Protein AF-0000000074579875 (afdb_homodimer)

Sequence (360 aa):
MNTLTNRIEALLFTRNSGLSVNDIAQALNADKTAVVAALNELMKRYESSAISVVEIASGWRLQVRPDYFSDICALNHMQPVTYSRAFWETLAYIVYHQPVTRAEIDRVRGVTTNTRIYQQLFDLGWIVVAGQKEVVGRPDLLATTRAFLDDFGVQTLAELPPLSAIEQFIVAGDDNEQKKMNTLTNRIEALLFTRNSGLSVNDIAQALNADKTAVVAALNELMKRYESSAISVVEIASGWRLQVRPDYFSDICALNHMQPVTYSRAFWETLAYIVYHQPVTRAEIDRVRGVTTNTRIYQQLFDLGWIVVAGQKEVVGRPDLLATTRAFLDDFGVQTLAELPPLSAIEQFIVAGDDNEQKK

Solvent-accessible surface area (backbone atoms only — not comparable to full-atom values): 20087 Å² total; per-residue (Å²): 116,94,41,70,42,28,53,50,48,39,48,31,69,77,40,94,56,48,44,35,64,64,56,51,18,62,35,64,73,47,54,59,68,57,48,52,53,27,50,53,51,47,31,60,72,25,66,74,49,32,41,39,59,44,64,27,53,60,20,34,33,60,42,68,45,76,91,45,48,66,50,48,26,45,61,65,74,45,75,83,86,79,78,54,62,68,46,51,52,52,48,50,47,34,66,77,52,46,70,38,37,70,67,57,52,22,61,75,66,70,43,84,72,60,67,64,48,55,51,52,37,45,73,71,39,34,40,44,78,74,48,58,42,97,52,93,85,42,50,54,17,32,26,68,36,67,57,32,31,43,74,68,57,24,59,50,78,83,73,50,76,56,68,78,60,47,53,52,56,51,54,57,59,51,59,68,59,67,78,105,116,94,41,71,42,29,53,50,48,38,49,32,70,77,39,95,57,46,45,37,64,66,58,52,17,62,36,64,74,48,53,58,68,58,49,52,52,27,50,52,51,48,32,59,71,26,66,76,49,32,40,37,58,43,64,27,53,58,19,35,32,60,42,68,42,76,91,46,48,67,50,48,27,45,61,65,75,46,74,82,86,79,77,54,63,68,45,52,52,53,50,50,48,36,66,77,52,47,69,37,35,69,67,56,53,22,61,74,67,70,45,85,71,61,68,65,50,55,51,51,38,45,72,70,40,34,39,43,77,74,48,59,43,96,52,93,86,43,50,55,16,30,24,67,36,66,56,32,32,43,76,69,58,25,59,49,77,83,71,52,74,55,66,77,60,48,51,53,57,51,54,56,59,51,59,68,59,68,78,105

Organism: Dichelobacter nodosus (strain VCS1703A) (NCBI:txid246195)

Structure (mmCIF, N/CA/C/O backbone):
data_AF-0000000074579875-model_v1
#
loop_
_entity.id
_entity.type
_entity.pdbx_description
1 polymer 'Segregation and condensation protein B'
#
loop_
_atom_site.group_PDB
_atom_site.id
_atom_site.type_symbol
_atom_site.label_atom_id
_at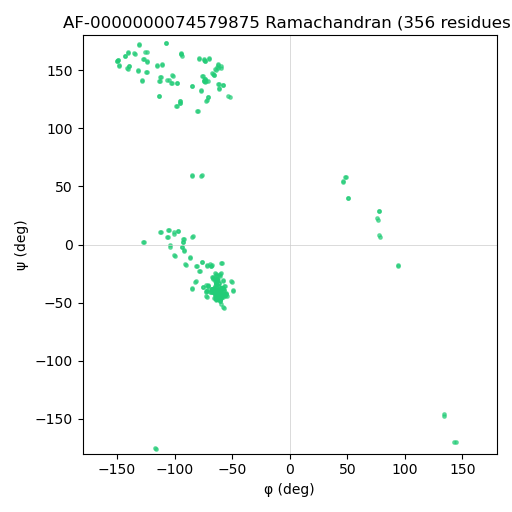om_site.label_alt_id
_atom_site.label_comp_id
_atom_site.label_asym_id
_atom_site.label_entity_id
_atom_site.label_seq_id
_atom_site.pdbx_PDB_ins_code
_atom_site.Cartn_x
_atom_site.Cartn_y
_atom_site.Cartn_z
_atom_site.occupancy
_atom_site.B_iso_or_equiv
_atom_site.auth_seq_id
_atom_site.auth_comp_id
_atom_site.auth_asym_id
_atom_site.auth_atom_id
_atom_site.pdbx_PDB_model_num
ATOM 1 N N . MET A 1 1 ? 17.75 2.045 13.859 1 66.44 1 MET A N 1
ATOM 2 C CA . MET A 1 1 ? 19.016 1.744 13.18 1 66.44 1 MET A CA 1
ATOM 3 C C . MET A 1 1 ? 18.781 1.475 11.695 1 66.44 1 MET A C 1
ATOM 5 O O . MET A 1 1 ? 17.75 0.892 11.32 1 66.44 1 MET A O 1
ATOM 9 N N . ASN A 1 2 ? 19.5 2.141 10.883 1 86.25 2 ASN A N 1
ATOM 10 C CA . ASN A 1 2 ? 19.422 2.08 9.43 1 86.25 2 ASN A CA 1
ATOM 11 C C . ASN A 1 2 ? 20.094 0.829 8.883 1 86.25 2 ASN A C 1
ATOM 13 O O . ASN A 1 2 ? 21.078 0.925 8.141 1 86.25 2 ASN A O 1
ATOM 17 N N . THR A 1 3 ? 19.609 -0.413 9.32 1 94.94 3 THR A N 1
ATOM 18 C CA . THR A 1 3 ? 20.141 -1.692 8.852 1 94.94 3 THR A CA 1
ATOM 19 C C . THR A 1 3 ? 19.672 -1.981 7.426 1 94.94 3 THR A C 1
ATOM 21 O O . THR A 1 3 ? 18.719 -1.365 6.941 1 94.94 3 THR A O 1
ATOM 24 N N . LEU A 1 4 ? 20.453 -2.873 6.801 1 98.19 4 LEU A N 1
ATOM 25 C CA . LEU A 1 4 ? 20.047 -3.295 5.465 1 98.19 4 LEU A CA 1
ATOM 26 C C . LEU A 1 4 ? 18.625 -3.879 5.492 1 98.19 4 LEU A C 1
ATOM 28 O O . LEU A 1 4 ? 17.844 -3.662 4.566 1 98.19 4 LEU A O 1
ATOM 32 N N . THR A 1 5 ? 18.344 -4.555 6.59 1 98.5 5 THR A N 1
ATOM 33 C CA . THR A 1 5 ? 17.016 -5.156 6.754 1 98.5 5 THR A CA 1
ATOM 34 C C . THR A 1 5 ? 15.938 -4.082 6.781 1 98.5 5 THR A C 1
ATOM 36 O O . THR A 1 5 ? 14.914 -4.211 6.109 1 98.5 5 THR A O 1
ATOM 39 N N . ASN A 1 6 ? 16.203 -3.033 7.461 1 98.56 6 ASN A N 1
ATOM 40 C CA . ASN A 1 6 ? 15.234 -1.942 7.52 1 98.56 6 ASN A CA 1
ATOM 41 C C . ASN A 1 6 ? 15.109 -1.239 6.172 1 98.56 6 ASN A C 1
ATOM 43 O O . ASN A 1 6 ? 14.008 -0.845 5.773 1 98.56 6 ASN A O 1
ATOM 47 N N . ARG A 1 7 ? 16.219 -1.058 5.539 1 98.56 7 ARG A N 1
ATOM 48 C CA . ARG A 1 7 ? 16.188 -0.417 4.23 1 98.56 7 ARG A CA 1
ATOM 49 C C . ARG A 1 7 ? 15.367 -1.236 3.238 1 98.56 7 ARG A C 1
ATOM 51 O O . ARG A 1 7 ? 14.562 -0.683 2.486 1 98.56 7 ARG A O 1
ATOM 58 N N . ILE A 1 8 ? 15.5 -2.516 3.27 1 98.75 8 ILE A N 1
ATOM 59 C CA . ILE A 1 8 ? 14.75 -3.416 2.4 1 98.75 8 ILE A CA 1
ATOM 60 C C . ILE A 1 8 ? 13.266 -3.379 2.777 1 98.75 8 ILE A C 1
ATOM 62 O O . ILE A 1 8 ? 12.398 -3.383 1.902 1 98.75 8 ILE A O 1
ATOM 66 N N . GLU A 1 9 ? 13 -3.344 4.086 1 98.69 9 GLU A N 1
ATOM 67 C CA . GLU A 1 9 ? 11.625 -3.242 4.566 1 98.69 9 GLU A CA 1
ATOM 68 C C . GLU A 1 9 ? 10.922 -2.014 3.984 1 98.69 9 GLU A C 1
ATOM 70 O O . GLU A 1 9 ? 9.789 -2.102 3.521 1 98.69 9 GLU A O 1
ATOM 75 N N . ALA A 1 10 ? 11.625 -0.913 3.961 1 98.5 10 ALA A N 1
ATOM 76 C CA . ALA A 1 10 ? 11.078 0.332 3.424 1 98.5 10 ALA A CA 1
ATOM 77 C C . ALA A 1 10 ? 10.734 0.185 1.945 1 98.5 10 ALA A C 1
ATOM 79 O O . ALA A 1 10 ? 9.664 0.617 1.506 1 98.5 10 ALA A O 1
ATOM 80 N N . LEU A 1 11 ? 11.625 -0.433 1.205 1 98.44 11 LEU A N 1
ATOM 81 C CA . LEU A 1 11 ? 11.398 -0.62 -0.224 1 98.44 11 LEU A CA 1
ATOM 82 C C . LEU A 1 11 ? 10.18 -1.502 -0.471 1 98.44 11 LEU A C 1
ATOM 84 O O . LEU A 1 11 ? 9.297 -1.146 -1.255 1 98.44 11 LEU A O 1
ATOM 88 N N . LEU A 1 12 ? 10.109 -2.621 0.253 1 98.44 12 LEU A N 1
ATOM 89 C CA . LEU A 1 12 ? 9.023 -3.57 0.027 1 98.44 12 LEU A CA 1
ATOM 90 C C . LEU A 1 12 ? 7.684 -2.963 0.415 1 98.44 12 LEU A C 1
ATOM 92 O O . LEU A 1 12 ? 6.672 -3.211 -0.245 1 98.44 12 LEU A O 1
ATOM 96 N N . PHE A 1 13 ? 7.668 -2.205 1.449 1 98 13 PHE A N 1
ATOM 97 C CA . PHE A 1 13 ? 6.438 -1.635 1.98 1 98 13 PHE A CA 1
ATOM 98 C C . PHE A 1 13 ? 5.793 -0.695 0.968 1 98 13 PHE A C 1
ATOM 100 O O . PHE A 1 13 ? 4.566 -0.565 0.925 1 98 13 PHE A O 1
ATOM 107 N N . THR A 1 14 ? 6.594 -0.044 0.118 1 95.88 14 THR A N 1
ATOM 108 C CA . THR A 1 14 ? 6.066 0.971 -0.788 1 95.88 14 THR A CA 1
ATOM 109 C C . THR A 1 14 ? 5.695 0.354 -2.135 1 95.88 14 THR A C 1
ATOM 111 O O . THR A 1 14 ? 5.246 1.057 -3.041 1 95.88 14 THR A O 1
ATOM 114 N N . ARG A 1 15 ? 5.871 -0.975 -2.242 1 93.69 15 ARG A N 1
ATOM 115 C CA . ARG A 1 15 ? 5.613 -1.655 -3.508 1 93.69 15 ARG A CA 1
ATOM 116 C C . ARG A 1 15 ? 4.402 -2.572 -3.4 1 93.69 15 ARG A C 1
ATOM 118 O O . ARG A 1 15 ? 4.207 -3.238 -2.381 1 93.69 15 ARG A O 1
ATOM 125 N N . ASN A 1 16 ? 3.672 -2.621 -4.508 1 88.88 16 ASN A N 1
ATOM 126 C CA . ASN A 1 16 ? 2.547 -3.545 -4.586 1 88.88 16 ASN A CA 1
ATOM 127 C C . ASN A 1 16 ? 2.879 -4.766 -5.438 1 88.88 16 ASN A C 1
ATOM 129 O O . ASN A 1 16 ? 2.018 -5.609 -5.684 1 88.88 16 ASN A O 1
ATOM 133 N N . SER A 1 17 ? 4.055 -4.805 -5.988 1 92.38 17 SER A N 1
ATOM 134 C CA . SER A 1 17 ? 4.555 -5.922 -6.785 1 92.38 17 SER A CA 1
ATOM 135 C C . SER A 1 17 ? 5.871 -6.449 -6.23 1 92.38 17 SER A C 1
ATOM 137 O O . SER A 1 17 ? 6.516 -5.789 -5.41 1 92.38 17 SER A O 1
ATOM 139 N N . GLY A 1 18 ? 6.266 -7.625 -6.691 1 96.25 18 GLY A N 1
ATOM 140 C CA . GLY A 1 18 ? 7.512 -8.203 -6.223 1 96.25 18 GLY A CA 1
ATOM 141 C C . GLY A 1 18 ? 8.734 -7.41 -6.641 1 96.25 18 GLY A C 1
ATOM 142 O O . GLY A 1 18 ? 8.75 -6.793 -7.707 1 96.25 18 GLY A O 1
ATOM 143 N N . LEU A 1 19 ? 9.742 -7.414 -5.758 1 97.88 19 LEU A N 1
ATOM 144 C CA . LEU A 1 19 ? 11.039 -6.836 -6.066 1 97.88 19 LEU A CA 1
ATOM 145 C C . LEU A 1 19 ? 12.117 -7.914 -6.133 1 97.88 19 LEU A C 1
ATOM 147 O O . LEU A 1 19 ? 12.242 -8.727 -5.215 1 97.88 19 LEU A O 1
ATOM 151 N N . SER A 1 20 ? 12.828 -7.898 -7.223 1 97.88 20 SER A N 1
ATOM 152 C CA . SER A 1 20 ? 13.883 -8.891 -7.355 1 97.88 20 SER A CA 1
ATOM 153 C C . SER A 1 20 ? 15.07 -8.562 -6.453 1 97.88 20 SER A C 1
ATOM 155 O O . SER A 1 20 ? 15.289 -7.402 -6.105 1 97.88 20 SER A O 1
ATOM 157 N N . VAL A 1 21 ? 15.844 -9.594 -6.16 1 98.38 21 VAL A N 1
ATOM 158 C CA . VAL A 1 21 ? 17.078 -9.406 -5.406 1 98.38 21 VAL A CA 1
ATOM 159 C C . VAL A 1 21 ? 18 -8.438 -6.148 1 98.38 21 VAL A C 1
ATOM 161 O O . VAL A 1 21 ? 18.641 -7.582 -5.531 1 98.38 21 VAL A O 1
ATOM 164 N N . ASN A 1 22 ? 18 -8.539 -7.445 1 98.19 22 ASN A N 1
ATOM 165 C CA . ASN A 1 22 ? 18.828 -7.656 -8.258 1 98.19 22 ASN A CA 1
ATOM 166 C C . ASN A 1 22 ? 18.406 -6.199 -8.133 1 98.19 22 ASN A C 1
ATOM 168 O O . ASN A 1 22 ? 19.234 -5.312 -7.941 1 98.19 22 ASN A O 1
ATOM 172 N N . ASP A 1 23 ? 17.141 -5.961 -8.227 1 97.62 23 ASP A N 1
ATOM 173 C CA . ASP A 1 23 ? 16.609 -4.605 -8.109 1 97.62 23 ASP A CA 1
ATOM 174 C C . ASP A 1 23 ? 16.938 -4.004 -6.746 1 97.62 23 ASP A C 1
ATOM 176 O O . ASP A 1 23 ? 17.344 -2.838 -6.652 1 97.62 23 ASP A O 1
ATOM 180 N N . ILE A 1 24 ? 16.766 -4.781 -5.703 1 98.56 24 ILE A N 1
ATOM 181 C CA . ILE A 1 24 ? 17.047 -4.328 -4.344 1 98.56 24 ILE A CA 1
ATOM 182 C C . ILE A 1 24 ? 18.531 -4.02 -4.195 1 98.56 24 ILE A C 1
ATOM 184 O O . ILE A 1 24 ? 18.906 -2.969 -3.67 1 98.56 24 ILE A O 1
ATOM 188 N N . ALA A 1 25 ? 19.328 -4.93 -4.688 1 98.62 25 ALA A N 1
ATOM 189 C CA . ALA A 1 25 ? 20.781 -4.766 -4.598 1 98.62 25 ALA A CA 1
ATOM 190 C C . ALA A 1 25 ? 21.234 -3.49 -5.301 1 98.62 25 ALA A C 1
ATOM 192 O O . ALA A 1 25 ? 22.047 -2.738 -4.766 1 98.62 25 ALA A O 1
ATOM 193 N N . GLN A 1 26 ? 20.703 -3.283 -6.441 1 97.81 26 GLN A N 1
ATOM 194 C CA . GLN A 1 26 ? 21.078 -2.102 -7.215 1 97.81 26 GLN A CA 1
ATOM 195 C C . GLN A 1 26 ? 20.625 -0.823 -6.516 1 97.81 26 GLN A C 1
ATOM 197 O O . GLN A 1 26 ? 21.406 0.126 -6.387 1 97.81 26 GLN A O 1
ATOM 202 N N . ALA A 1 27 ? 19.422 -0.829 -6.066 1 97.31 27 ALA A N 1
ATOM 203 C CA . ALA A 1 27 ? 18.859 0.365 -5.445 1 97.31 27 ALA A CA 1
ATOM 204 C C . ALA A 1 27 ? 19.609 0.723 -4.164 1 97.31 27 ALA A C 1
ATOM 206 O O . ALA A 1 27 ? 19.766 1.902 -3.836 1 97.31 27 ALA A O 1
ATOM 207 N N . LEU A 1 28 ? 20.094 -0.314 -3.471 1 98.19 28 LEU A N 1
ATOM 208 C CA . LEU A 1 28 ? 20.656 -0.071 -2.152 1 98.19 28 LEU A CA 1
ATOM 209 C C . LEU A 1 28 ? 22.188 -0.175 -2.191 1 98.19 28 LEU A C 1
ATOM 211 O O . LEU A 1 28 ? 22.844 -0.058 -1.157 1 98.19 28 LEU A O 1
ATOM 215 N N . ASN A 1 29 ? 22.734 -0.327 -3.334 1 97.69 29 ASN A N 1
ATOM 216 C CA . ASN A 1 29 ? 24.172 -0.532 -3.475 1 97.69 29 ASN A CA 1
ATOM 217 C C . ASN A 1 29 ? 24.688 -1.57 -2.484 1 97.69 29 ASN A C 1
ATOM 219 O O . ASN A 1 29 ? 25.609 -1.299 -1.723 1 97.69 29 ASN A O 1
ATOM 223 N N . ALA A 1 30 ? 24.078 -2.738 -2.506 1 98.12 30 ALA A N 1
ATOM 224 C CA . ALA A 1 30 ? 24.406 -3.828 -1.587 1 98.12 30 ALA A CA 1
ATOM 225 C C . ALA A 1 30 ? 24.703 -5.117 -2.348 1 98.12 30 ALA A C 1
ATOM 227 O O . ALA A 1 30 ? 24.281 -5.277 -3.498 1 98.12 30 ALA A O 1
ATOM 228 N N . ASP A 1 31 ? 25.391 -5.992 -1.66 1 97.81 31 ASP A N 1
ATOM 229 C CA . ASP A 1 31 ? 25.672 -7.316 -2.211 1 97.81 31 ASP A CA 1
ATOM 230 C C . ASP A 1 31 ? 24.406 -8.188 -2.207 1 97.81 31 ASP A C 1
ATOM 232 O O . ASP A 1 31 ? 23.656 -8.195 -1.233 1 97.81 31 ASP A O 1
ATOM 236 N N . LYS A 1 32 ? 24.328 -8.969 -3.293 1 98.38 32 LYS A N 1
ATOM 237 C CA . LYS A 1 32 ? 23.156 -9.828 -3.426 1 98.38 32 LYS A CA 1
ATOM 238 C C . LYS A 1 32 ? 23.062 -10.805 -2.26 1 98.38 32 LYS A C 1
ATOM 240 O O . LYS A 1 32 ? 21.953 -11.086 -1.775 1 98.38 32 LYS A O 1
ATOM 245 N N . THR A 1 33 ? 24.141 -11.273 -1.828 1 98.44 33 THR A N 1
ATOM 246 C CA . THR A 1 33 ? 24.156 -12.219 -0.718 1 98.44 33 THR A CA 1
ATOM 247 C C . THR A 1 33 ? 23.656 -11.555 0.564 1 98.44 33 THR A C 1
ATOM 249 O O . THR A 1 33 ? 22.891 -12.148 1.322 1 98.44 33 THR A O 1
ATOM 252 N N . ALA A 1 34 ? 24.094 -10.359 0.818 1 98.62 34 ALA A N 1
ATOM 253 C CA . ALA A 1 34 ? 23.641 -9.594 1.978 1 98.62 34 ALA A CA 1
ATOM 254 C C . ALA A 1 34 ? 22.141 -9.312 1.896 1 98.62 34 ALA A C 1
ATOM 256 O O . ALA A 1 34 ? 21.438 -9.336 2.912 1 98.62 34 ALA A O 1
ATOM 257 N N . VAL A 1 35 ? 21.703 -9.016 0.656 1 98.75 35 VAL A N 1
ATOM 258 C CA . VAL A 1 35 ? 20.281 -8.742 0.439 1 98.75 35 VAL A CA 1
ATOM 259 C C . VAL A 1 35 ? 19.469 -9.977 0.813 1 98.75 35 VAL A C 1
ATOM 261 O O . VAL A 1 35 ? 18.469 -9.867 1.532 1 98.75 35 VAL A O 1
ATOM 264 N N . VAL A 1 36 ? 19.891 -11.102 0.38 1 98.62 36 VAL A N 1
ATOM 265 C CA . VAL A 1 36 ? 19.172 -12.336 0.665 1 98.62 36 VAL A CA 1
ATOM 266 C C . VAL A 1 36 ? 19.156 -12.594 2.17 1 98.62 36 VAL A C 1
ATOM 268 O O . VAL A 1 36 ? 18.125 -12.953 2.736 1 98.62 36 VAL A O 1
ATOM 271 N N . ALA A 1 37 ? 20.25 -12.414 2.809 1 98.62 37 ALA A N 1
ATOM 272 C CA . ALA A 1 37 ? 20.344 -12.594 4.254 1 98.62 37 ALA A CA 1
ATOM 273 C C . ALA A 1 37 ? 19.391 -11.648 4.98 1 98.62 37 ALA A C 1
ATOM 275 O O . ALA A 1 37 ? 18.703 -12.047 5.926 1 98.62 37 ALA A O 1
ATOM 276 N N . ALA A 1 38 ? 19.344 -10.422 4.555 1 98.75 38 ALA A N 1
ATOM 277 C CA . ALA A 1 38 ? 18.469 -9.414 5.156 1 98.75 38 ALA A CA 1
ATOM 278 C C . ALA A 1 38 ? 17 -9.758 4.934 1 98.75 38 ALA A C 1
ATOM 280 O O . ALA A 1 38 ? 16.156 -9.547 5.812 1 98.75 38 ALA A O 1
ATOM 281 N N . LEU A 1 39 ? 16.703 -10.25 3.762 1 98.62 39 LEU A N 1
ATOM 282 C CA . LEU A 1 39 ? 15.344 -10.68 3.463 1 98.62 39 LEU A CA 1
ATOM 283 C C . LEU A 1 39 ? 14.914 -11.82 4.379 1 98.62 39 LEU A C 1
ATOM 285 O O . LEU A 1 39 ? 13.789 -11.836 4.875 1 98.62 39 LEU A O 1
ATOM 289 N N . ASN A 1 40 ? 15.797 -12.719 4.59 1 98.31 40 ASN A N 1
ATOM 290 C CA . ASN A 1 40 ? 15.508 -13.82 5.496 1 98.31 40 ASN A CA 1
ATOM 291 C C . ASN A 1 40 ? 15.305 -13.336 6.93 1 98.31 40 ASN A C 1
ATOM 293 O O . ASN A 1 40 ? 14.43 -13.828 7.641 1 98.31 40 ASN A O 1
ATOM 297 N N . GLU A 1 41 ? 16.109 -12.469 7.301 1 98.38 41 GLU A N 1
ATOM 298 C CA . GLU A 1 41 ? 15.938 -11.852 8.617 1 98.38 41 GLU A CA 1
ATOM 299 C C . GLU A 1 41 ? 14.586 -11.164 8.727 1 98.38 41 GLU A C 1
ATOM 301 O O . GLU A 1 41 ? 13.898 -11.281 9.742 1 98.38 41 GLU A O 1
ATOM 306 N N . LEU A 1 42 ? 14.258 -10.438 7.703 1 98.25 42 LEU A N 1
ATOM 307 C CA . LEU A 1 42 ? 12.977 -9.734 7.676 1 98.25 42 LEU A CA 1
ATOM 308 C C . LEU A 1 42 ? 11.812 -10.719 7.75 1 98.25 42 LEU A C 1
ATOM 310 O O . LEU A 1 42 ? 10.82 -10.461 8.438 1 98.25 42 LEU A O 1
ATOM 314 N N . MET A 1 43 ? 11.953 -11.805 7.035 1 98 43 MET A N 1
ATOM 315 C CA . MET A 1 43 ? 10.938 -12.852 7.086 1 98 43 MET A CA 1
ATOM 316 C C . MET A 1 43 ? 10.703 -13.32 8.516 1 98 43 MET A C 1
ATOM 318 O O . MET A 1 43 ? 9.562 -13.484 8.945 1 98 43 MET A O 1
ATOM 322 N N . LYS A 1 44 ? 11.734 -13.477 9.242 1 97.69 44 LYS A N 1
ATOM 323 C CA . LYS A 1 44 ? 11.648 -13.922 10.633 1 97.69 44 LYS A CA 1
ATOM 324 C C . LYS A 1 44 ? 10.992 -12.867 11.516 1 97.69 44 LYS A C 1
ATOM 326 O O . LYS A 1 44 ? 10.195 -13.188 12.391 1 97.69 44 LYS A O 1
ATOM 331 N N . ARG A 1 45 ? 11.305 -11.664 11.242 1 96.69 45 ARG A N 1
ATOM 332 C CA . ARG A 1 45 ? 10.75 -10.562 12.023 1 96.69 45 ARG A CA 1
ATOM 333 C C . ARG A 1 45 ? 9.234 -10.5 11.883 1 96.69 45 ARG A C 1
ATOM 335 O O . ARG A 1 45 ? 8.539 -10.117 12.828 1 96.69 45 ARG A O 1
ATOM 342 N N . TYR A 1 46 ? 8.734 -10.938 10.734 1 97.19 46 TYR A N 1
ATOM 343 C CA . TYR A 1 46 ? 7.312 -10.805 10.453 1 97.19 46 TYR A CA 1
ATOM 344 C C . TYR A 1 46 ? 6.57 -12.102 10.773 1 97.19 46 TYR A C 1
ATOM 346 O O . TYR A 1 46 ? 5.391 -12.242 10.445 1 97.19 46 TYR A O 1
ATOM 354 N N . GLU A 1 47 ? 7.168 -13.008 11.422 1 95.75 47 GLU A N 1
ATOM 355 C CA . GLU A 1 47 ? 6.594 -14.336 11.641 1 95.75 47 GLU A CA 1
ATOM 356 C C . GLU A 1 47 ? 5.293 -14.25 12.438 1 95.75 47 GLU A C 1
ATOM 358 O O . GLU A 1 47 ? 4.344 -14.984 12.172 1 95.75 47 GLU A O 1
ATOM 363 N N . SER A 1 48 ? 5.23 -13.352 13.367 1 95.06 48 SER A N 1
ATOM 364 C CA . SER A 1 48 ? 4.062 -13.281 14.242 1 95.06 48 SER A CA 1
ATOM 365 C C . SER A 1 48 ? 3.166 -12.109 13.867 1 95.06 48 SER A C 1
ATOM 367 O O . SER A 1 48 ? 2.273 -11.742 14.633 1 95.06 48 SER A O 1
ATOM 369 N N . SER A 1 49 ? 3.398 -11.508 12.727 1 96.88 49 SER A N 1
ATOM 370 C CA . SER A 1 49 ? 2.648 -10.344 12.273 1 96.88 49 SER A CA 1
ATOM 371 C C . SER A 1 49 ? 1.486 -10.75 11.375 1 96.88 49 SER A C 1
ATOM 373 O O . SER A 1 49 ? 1.379 -11.914 10.977 1 96.88 49 SER A O 1
ATOM 375 N N . ALA A 1 50 ? 0.602 -9.875 11.172 1 98.12 50 ALA A N 1
ATOM 376 C CA . ALA A 1 50 ? -0.444 -10.062 10.164 1 98.12 50 ALA A CA 1
ATOM 377 C C . ALA A 1 50 ? 0.136 -10.031 8.758 1 98.12 50 ALA A C 1
ATOM 379 O O . ALA A 1 50 ? -0.525 -10.445 7.797 1 98.12 50 ALA A O 1
ATOM 380 N N . ILE A 1 51 ? 1.335 -9.484 8.625 1 97.75 51 ILE A N 1
ATOM 381 C CA . ILE A 1 51 ? 2.027 -9.328 7.348 1 97.75 51 ILE A CA 1
ATOM 382 C C . ILE A 1 51 ? 3.096 -10.414 7.207 1 97.75 51 ILE A C 1
ATOM 384 O O . ILE A 1 51 ? 3.713 -10.82 8.195 1 97.75 51 ILE A O 1
ATOM 388 N N . SER A 1 52 ? 3.305 -10.875 5.996 1 97.38 52 SER A N 1
ATOM 389 C CA . SER A 1 52 ? 4.375 -11.82 5.703 1 97.38 52 SER A CA 1
ATOM 390 C C . SER A 1 52 ? 5.289 -11.297 4.602 1 97.38 52 SER A C 1
ATOM 392 O O . SER A 1 52 ? 4.883 -10.461 3.793 1 97.38 52 SER A O 1
ATOM 394 N N . VAL A 1 53 ? 6.535 -11.68 4.699 1 97.88 53 VAL A N 1
ATOM 395 C CA . VAL A 1 53 ? 7.496 -11.5 3.613 1 97.88 53 VAL A CA 1
ATOM 396 C C . VAL A 1 53 ? 7.574 -12.781 2.779 1 97.88 53 VAL A C 1
ATOM 398 O O . VAL A 1 53 ? 7.902 -13.852 3.299 1 97.88 53 VAL A O 1
ATOM 401 N N . VAL A 1 54 ? 7.289 -12.633 1.463 1 96.38 54 VAL A N 1
ATOM 402 C CA . VAL A 1 54 ? 7.223 -13.844 0.659 1 96.38 54 VAL A CA 1
ATOM 403 C C . VAL A 1 54 ? 8.031 -13.664 -0.623 1 96.38 54 VAL A C 1
ATOM 405 O O . VAL A 1 54 ? 8.211 -12.539 -1.093 1 96.38 54 VAL A O 1
ATOM 408 N N . GLU A 1 55 ? 8.531 -14.727 -1.06 1 95.94 55 GLU A N 1
ATOM 409 C CA . GLU A 1 55 ? 9.117 -14.773 -2.395 1 95.94 55 GLU A CA 1
ATOM 410 C C . GLU A 1 55 ? 8.141 -15.359 -3.41 1 95.94 55 GLU A C 1
ATOM 412 O O . GLU A 1 55 ? 7.645 -16.469 -3.238 1 95.94 55 GLU A O 1
ATOM 417 N N . ILE A 1 56 ? 7.797 -14.57 -4.395 1 95.31 56 ILE A N 1
ATOM 418 C CA . ILE A 1 56 ? 6.906 -15 -5.469 1 95.31 56 ILE A CA 1
ATOM 419 C C . ILE A 1 56 ? 7.652 -14.977 -6.797 1 95.31 56 ILE A C 1
ATOM 421 O O . ILE A 1 56 ? 8.875 -14.844 -6.828 1 95.31 56 ILE A O 1
ATOM 425 N N . ALA A 1 57 ? 6.992 -15.242 -7.84 1 94.5 57 ALA A N 1
ATOM 426 C CA . ALA A 1 57 ? 7.641 -15.375 -9.141 1 94.5 57 ALA A CA 1
ATOM 427 C C . ALA A 1 57 ? 8.328 -14.078 -9.547 1 94.5 57 ALA A C 1
ATOM 429 O O . ALA A 1 57 ? 9.406 -14.102 -10.148 1 94.5 57 ALA A O 1
ATOM 430 N N . SER A 1 58 ? 7.746 -12.992 -9.141 1 95.38 58 SER A N 1
ATOM 431 C CA . SER A 1 58 ? 8.273 -11.711 -9.578 1 95.38 58 SER A CA 1
ATOM 432 C C . SER A 1 58 ? 9.266 -11.148 -8.57 1 95.38 58 SER A C 1
ATOM 434 O O . SER A 1 58 ? 9.812 -10.055 -8.766 1 95.38 58 SER A O 1
ATOM 436 N N . GLY A 1 59 ? 9.43 -11.875 -7.496 1 97.25 59 GLY A N 1
ATOM 437 C CA . GLY A 1 59 ? 10.375 -11.414 -6.492 1 97.25 59 GLY A CA 1
ATOM 438 C C . GLY A 1 59 ? 9.836 -11.484 -5.078 1 97.25 59 GLY A C 1
ATOM 439 O O . GLY A 1 59 ? 9.148 -12.445 -4.723 1 97.25 59 GLY A O 1
ATOM 440 N N . TRP A 1 60 ? 10.289 -10.484 -4.297 1 98.12 60 TRP A N 1
ATOM 441 C CA . TRP A 1 60 ? 9.914 -10.453 -2.889 1 98.12 60 TRP A CA 1
ATOM 442 C C . TRP A 1 60 ? 8.883 -9.367 -2.623 1 98.12 60 TRP A C 1
ATOM 444 O O . TRP A 1 60 ? 8.961 -8.273 -3.189 1 98.12 60 TRP A O 1
ATOM 454 N N . ARG A 1 61 ? 7.926 -9.695 -1.73 1 97.88 61 ARG A N 1
ATOM 455 C CA . ARG A 1 61 ? 6.965 -8.664 -1.367 1 97.88 61 ARG A CA 1
ATOM 456 C C . ARG A 1 61 ? 6.465 -8.852 0.06 1 97.88 61 ARG A C 1
ATOM 458 O O . ARG A 1 61 ? 6.652 -9.922 0.651 1 97.88 61 ARG A O 1
ATOM 465 N N . LEU A 1 62 ? 5.949 -7.742 0.649 1 97.94 62 LEU A N 1
ATOM 466 C CA . LEU A 1 62 ? 5.105 -7.812 1.837 1 97.94 62 LEU A CA 1
ATOM 467 C C . LEU A 1 62 ? 3.646 -8.055 1.455 1 97.94 62 LEU A C 1
ATOM 469 O O . LEU A 1 62 ? 3.148 -7.469 0.49 1 97.94 62 LEU A O 1
ATOM 473 N N . GLN A 1 63 ? 3.035 -8.938 2.199 1 96.69 63 GLN A N 1
ATOM 474 C CA . GLN A 1 63 ? 1.615 -9.156 1.941 1 96.69 63 GLN A CA 1
ATOM 475 C C . GLN A 1 63 ? 0.874 -9.531 3.221 1 96.69 63 GLN A C 1
ATOM 477 O O . GLN A 1 63 ? 1.478 -10.047 4.164 1 96.69 63 GLN A O 1
ATOM 482 N N . VAL A 1 64 ? -0.423 -9.234 3.242 1 97.06 64 VAL A N 1
ATOM 483 C CA . VAL A 1 64 ? -1.254 -9.633 4.375 1 97.06 64 VAL A CA 1
ATOM 484 C C . VAL A 1 64 ? -1.516 -11.133 4.324 1 97.06 64 VAL A C 1
ATOM 486 O O . VAL A 1 64 ? -1.764 -11.695 3.254 1 97.06 64 VAL A O 1
ATOM 489 N N . ARG A 1 65 ? -1.471 -11.734 5.5 1 96.25 65 ARG A N 1
ATOM 490 C CA . ARG A 1 65 ? -1.83 -13.141 5.586 1 96.25 65 ARG A CA 1
ATOM 491 C C . ARG A 1 65 ? -3.311 -13.352 5.285 1 96.25 65 ARG A C 1
ATOM 493 O O . ARG A 1 65 ? -4.148 -12.523 5.66 1 96.25 65 ARG A O 1
ATOM 500 N N . PRO A 1 66 ? -3.658 -14.523 4.652 1 92.69 66 PRO A N 1
ATOM 501 C CA . PRO A 1 66 ? -5.043 -14.789 4.254 1 92.69 66 PRO A CA 1
ATOM 502 C C . PRO A 1 66 ? -6.008 -14.797 5.434 1 92.69 66 PRO A C 1
ATOM 504 O O . PRO A 1 66 ? -7.191 -14.477 5.273 1 92.69 66 PRO A O 1
ATOM 507 N N . ASP A 1 67 ? -5.523 -15.055 6.605 1 94.81 67 ASP A N 1
ATOM 508 C CA . ASP A 1 67 ? -6.336 -15.164 7.812 1 94.81 67 ASP A CA 1
ATOM 509 C C . ASP A 1 67 ? -7.09 -13.859 8.086 1 94.81 67 ASP A C 1
ATOM 511 O O . ASP A 1 67 ? -8.086 -13.852 8.812 1 94.81 67 ASP A O 1
ATOM 515 N N . TYR A 1 68 ? -6.68 -12.773 7.457 1 96.5 68 TYR A N 1
ATOM 516 C CA . TYR A 1 68 ? -7.234 -11.484 7.828 1 96.5 68 TYR A CA 1
ATOM 517 C C . TYR A 1 68 ? -8.094 -10.914 6.707 1 96.5 68 TYR A C 1
ATOM 519 O O . TYR A 1 68 ? -8.516 -9.758 6.766 1 96.5 68 TYR A O 1
ATOM 527 N N . PHE A 1 69 ? -8.391 -11.68 5.719 1 93.56 69 PHE A N 1
ATOM 528 C CA . PHE A 1 69 ? -9.133 -11.227 4.547 1 93.56 69 PHE A CA 1
ATOM 529 C C . PHE A 1 69 ? -10.547 -10.812 4.93 1 93.56 69 PHE A C 1
ATOM 531 O O . PHE A 1 69 ? -11.078 -9.836 4.402 1 93.56 69 PHE A O 1
ATOM 538 N N . SER A 1 70 ? -11.125 -11.57 5.809 1 94 70 SER A N 1
ATOM 539 C CA . SER A 1 70 ? -12.477 -11.242 6.23 1 94 70 SER A CA 1
ATOM 540 C C . SER A 1 70 ? -12.531 -9.859 6.875 1 94 70 SER A C 1
ATOM 542 O O . SER A 1 70 ? -13.484 -9.102 6.66 1 94 70 SER A O 1
ATOM 544 N N . ASP A 1 71 ? -11.539 -9.492 7.68 1 96.5 71 ASP A N 1
ATOM 545 C CA . ASP A 1 71 ? -11.469 -8.18 8.312 1 96.5 71 ASP A CA 1
ATOM 546 C C . ASP A 1 71 ? -11.359 -7.074 7.266 1 96.5 71 ASP A C 1
ATOM 548 O O . ASP A 1 71 ? -12 -6.027 7.387 1 96.5 71 ASP A O 1
ATOM 552 N N . ILE A 1 72 ? -10.539 -7.352 6.25 1 96.38 72 ILE A N 1
ATOM 553 C CA . ILE A 1 72 ? -10.32 -6.379 5.188 1 96.38 72 ILE A CA 1
ATOM 554 C C . ILE A 1 72 ? -11.617 -6.172 4.402 1 96.38 72 ILE A C 1
ATOM 556 O O . ILE A 1 72 ? -11.984 -5.039 4.082 1 96.38 72 ILE A O 1
ATOM 560 N N . CYS A 1 73 ? -12.336 -7.254 4.172 1 95.25 73 CYS A N 1
ATOM 561 C CA . CYS A 1 73 ? -13.625 -7.172 3.502 1 95.25 73 CYS A CA 1
ATOM 562 C C . CYS A 1 73 ? -14.617 -6.367 4.332 1 95.25 73 CYS A C 1
ATOM 564 O O . CYS A 1 73 ? -15.352 -5.531 3.795 1 95.25 73 CYS A O 1
ATOM 566 N N . ALA A 1 74 ? -14.641 -6.633 5.582 1 94.94 74 ALA A N 1
ATOM 567 C CA . ALA A 1 74 ? -15.547 -5.922 6.48 1 94.94 74 ALA A CA 1
ATOM 568 C C . ALA A 1 74 ? -15.258 -4.422 6.473 1 94.94 74 ALA A C 1
ATOM 570 O O . ALA A 1 74 ? -16.188 -3.609 6.418 1 94.94 74 ALA A O 1
ATOM 571 N N . LEU A 1 75 ? -14.031 -4.027 6.512 1 96.06 75 LEU A N 1
ATOM 572 C CA . LEU A 1 75 ? -13.656 -2.619 6.5 1 96.06 75 LEU A CA 1
ATOM 573 C C . LEU A 1 75 ? -14.148 -1.935 5.23 1 96.06 75 LEU A C 1
ATOM 575 O O . LEU A 1 75 ? -14.594 -0.785 5.277 1 96.06 75 LEU A O 1
ATOM 579 N N . ASN A 1 76 ? -14.055 -2.654 4.145 1 94.56 76 ASN A N 1
ATOM 580 C CA . ASN A 1 76 ? -14.359 -2.062 2.846 1 94.56 76 ASN A CA 1
ATOM 581 C C . ASN A 1 76 ? -15.82 -2.273 2.461 1 94.56 76 ASN A C 1
ATOM 583 O O . ASN A 1 76 ? -16.25 -1.882 1.373 1 94.56 76 ASN A O 1
ATOM 587 N N . HIS A 1 77 ? -16.547 -2.834 3.338 1 93.62 77 HIS A N 1
ATOM 588 C CA . HIS A 1 77 ? -17.953 -3.145 3.078 1 93.62 77 HIS A CA 1
ATOM 589 C C . HIS A 1 77 ? -18.109 -3.906 1.766 1 93.62 77 HIS A C 1
ATOM 591 O O . HIS A 1 77 ? -19 -3.592 0.964 1 93.62 77 HIS A O 1
ATOM 597 N N . MET A 1 78 ? -17.188 -4.754 1.64 1 90.88 78 MET A N 1
ATOM 598 C CA . MET A 1 78 ? -17.188 -5.574 0.433 1 90.88 78 MET A CA 1
ATOM 599 C C . MET A 1 78 ? -17.406 -7.047 0.779 1 90.88 78 MET A C 1
ATOM 601 O O . MET A 1 78 ? -17.141 -7.465 1.907 1 90.88 78 MET A O 1
ATOM 605 N N . GLN A 1 79 ? -17.922 -7.754 -0.164 1 89.94 79 GLN A N 1
ATOM 606 C CA . GLN A 1 79 ? -18.031 -9.203 -0.065 1 89.94 79 GLN A CA 1
ATOM 607 C C . GLN A 1 79 ? -16.953 -9.891 -0.909 1 89.94 79 GLN A C 1
ATOM 609 O O . GLN A 1 79 ? -16.641 -9.438 -2.01 1 89.94 79 GLN A O 1
ATOM 614 N N . PRO A 1 80 ? -16.422 -10.93 -0.306 1 84.88 80 PRO A N 1
ATOM 615 C CA . PRO A 1 80 ? -15.43 -11.641 -1.106 1 84.88 80 PRO A CA 1
ATOM 616 C C . PRO A 1 80 ? -15.992 -12.148 -2.432 1 84.88 80 PRO A C 1
ATOM 618 O O . PRO A 1 80 ? -17.156 -12.562 -2.498 1 84.88 80 PRO A O 1
ATOM 621 N N . VAL A 1 81 ? -15.203 -11.961 -3.42 1 82.69 81 VAL A N 1
ATOM 622 C CA . VAL A 1 81 ? -15.578 -12.531 -4.711 1 82.69 81 VAL A CA 1
ATOM 623 C C . VAL A 1 81 ? -15.438 -14.047 -4.668 1 82.69 81 VAL A C 1
ATOM 625 O O . VAL A 1 81 ? -14.422 -14.57 -4.195 1 82.69 81 VAL A O 1
ATOM 628 N N . THR A 1 82 ? -16.5 -14.672 -5.039 1 88.5 82 THR A N 1
ATOM 629 C CA . THR A 1 82 ? -16.469 -16.125 -5.109 1 88.5 82 THR A CA 1
ATOM 630 C C . THR A 1 82 ? -16.594 -16.609 -6.555 1 88.5 82 THR A C 1
ATOM 632 O O . THR A 1 82 ? -17.297 -15.984 -7.359 1 88.5 82 THR A O 1
ATOM 635 N N . TYR A 1 83 ? -15.852 -17.609 -6.82 1 88.94 83 TYR A N 1
ATOM 636 C CA . TYR A 1 83 ? -15.922 -18.234 -8.141 1 88.94 83 TYR A CA 1
ATOM 637 C C . TYR A 1 83 ? -16.547 -19.625 -8.062 1 88.94 83 TYR A C 1
ATOM 639 O O . TYR A 1 83 ? -16.516 -20.266 -7.008 1 88.94 83 TYR A O 1
ATOM 647 N N . SER A 1 84 ? -17.125 -20.062 -9.164 1 90.81 84 SER A N 1
ATOM 648 C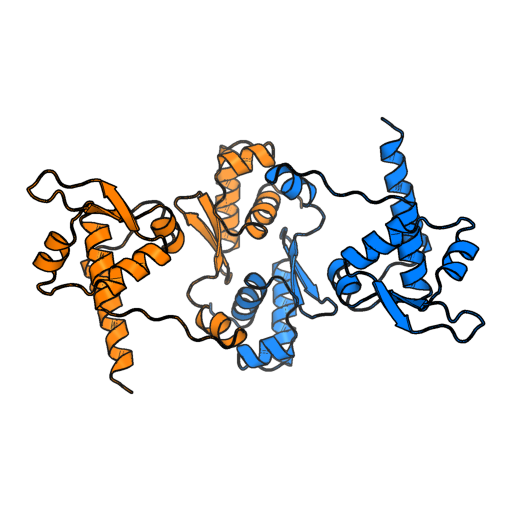 CA . SER A 1 84 ? -17.812 -21.344 -9.211 1 90.81 84 SER A CA 1
ATOM 649 C C . SER A 1 84 ? -16.828 -22.5 -9.133 1 90.81 84 SER A C 1
ATOM 651 O O . SER A 1 84 ? -15.625 -22.328 -9.367 1 90.81 84 SER A O 1
ATOM 653 N N . ARG A 1 85 ? -17.359 -23.641 -8.773 1 89.81 85 ARG A N 1
ATOM 654 C CA . ARG A 1 85 ? -16.562 -24.859 -8.797 1 89.81 85 ARG A CA 1
ATOM 655 C C . ARG A 1 85 ? -15.969 -25.094 -10.18 1 89.81 85 ARG A C 1
ATOM 657 O O . ARG A 1 85 ? -14.797 -25.453 -10.305 1 89.81 85 ARG A O 1
ATOM 664 N N . ALA A 1 86 ? -16.828 -24.891 -11.133 1 93 86 ALA A N 1
ATOM 665 C CA . ALA A 1 86 ? -16.391 -25.078 -12.516 1 93 86 ALA A CA 1
ATOM 666 C C . ALA A 1 86 ? -15.195 -24.188 -12.836 1 93 86 ALA A C 1
ATOM 668 O O . ALA A 1 86 ? -14.281 -24.594 -13.555 1 93 86 ALA A O 1
ATOM 669 N N . PHE A 1 87 ? -15.219 -23.016 -12.344 1 94.75 87 PHE A N 1
ATOM 670 C CA . PHE A 1 87 ? -14.117 -22.078 -12.508 1 94.75 87 PHE A CA 1
ATOM 671 C C . PHE A 1 87 ? -12.82 -22.672 -11.961 1 94.75 87 PHE A C 1
ATOM 673 O O . PHE A 1 87 ? -11.82 -22.734 -12.672 1 94.75 87 PHE A O 1
ATOM 680 N N . TRP A 1 88 ? -12.844 -23.062 -10.82 1 92.5 88 TRP A N 1
ATOM 681 C CA . TRP A 1 88 ? -11.656 -23.578 -10.141 1 92.5 88 TRP A CA 1
ATOM 682 C C . TRP A 1 88 ? -11.18 -24.875 -10.781 1 92.5 88 TRP A C 1
ATOM 684 O O . TRP A 1 88 ? -9.977 -25.094 -10.938 1 92.5 88 TRP A O 1
ATOM 694 N N . GLU A 1 89 ? -12.102 -25.734 -11.164 1 92.44 89 GLU A N 1
ATOM 695 C CA . GLU A 1 89 ? -11.758 -26.984 -11.836 1 92.44 89 GLU A CA 1
ATOM 696 C C . GLU A 1 89 ? -11.062 -26.719 -13.172 1 92.44 89 GLU A C 1
ATOM 698 O O . GLU A 1 89 ? -10.07 -27.359 -13.508 1 92.44 89 GLU A O 1
ATOM 703 N N . THR A 1 90 ? -11.625 -25.797 -13.859 1 95 90 THR A N 1
ATOM 704 C CA . THR A 1 90 ? -11.023 -25.422 -15.141 1 95 90 THR A CA 1
ATOM 705 C C . THR A 1 90 ? -9.602 -24.906 -14.938 1 95 90 THR A C 1
ATOM 707 O O . THR A 1 90 ? -8.672 -25.359 -15.617 1 95 90 THR A O 1
ATOM 710 N N . LEU A 1 91 ? -9.508 -24.031 -13.961 1 95.31 91 LEU A N 1
ATOM 711 C CA . LEU A 1 91 ? -8.195 -23.484 -13.672 1 95.31 91 LEU A CA 1
ATOM 712 C C . LEU A 1 91 ? -7.215 -24.578 -13.273 1 95.31 91 LEU A C 1
ATOM 714 O O . LEU A 1 91 ? -6.086 -24.625 -13.766 1 95.31 91 LEU A O 1
ATOM 718 N N . ALA A 1 92 ? -7.621 -25.391 -12.398 1 93.25 92 ALA A N 1
ATOM 719 C CA . ALA A 1 92 ? -6.77 -26.469 -11.922 1 93.25 92 ALA A CA 1
ATOM 720 C C . ALA A 1 92 ? -6.27 -27.328 -13.086 1 93.25 92 ALA A C 1
ATOM 722 O O . ALA A 1 92 ? -5.094 -27.703 -13.125 1 93.25 92 ALA A O 1
ATOM 723 N N . TYR A 1 93 ? -7.133 -27.609 -13.969 1 93.25 93 TYR A N 1
ATOM 724 C CA . TYR A 1 93 ? -6.734 -28.422 -15.117 1 93.25 93 TYR A CA 1
ATOM 725 C C . TYR A 1 93 ? -5.668 -27.703 -15.945 1 93.25 93 TYR A C 1
ATOM 727 O O . TYR A 1 93 ? -4.688 -28.328 -16.375 1 93.25 93 TYR A O 1
ATOM 735 N N . ILE A 1 94 ? -5.898 -26.484 -16.188 1 96.25 94 ILE A N 1
ATOM 736 C CA . ILE A 1 94 ? -4.914 -25.719 -16.953 1 96.25 94 ILE A CA 1
ATOM 737 C C . ILE A 1 94 ? -3.578 -25.719 -16.203 1 96.25 94 ILE A C 1
ATOM 739 O O . ILE A 1 94 ? -2.527 -25.938 -16.812 1 96.25 94 ILE A O 1
ATOM 743 N N . VAL A 1 95 ? -3.621 -25.516 -14.945 1 95.44 95 VAL A N 1
ATOM 744 C CA . VAL A 1 95 ? -2.426 -25.422 -14.117 1 95.44 95 VAL A CA 1
ATOM 745 C C . VAL A 1 95 ? -1.617 -26.719 -14.219 1 95.44 95 VAL A C 1
ATOM 747 O O . VAL A 1 95 ? -0.415 -26.672 -14.5 1 95.44 95 VAL A O 1
ATOM 750 N N . TYR A 1 96 ? -2.244 -27.797 -14.195 1 93.12 96 TYR A N 1
ATOM 751 C CA . TYR A 1 96 ? -1.51 -29.047 -14 1 93.12 96 TYR A CA 1
ATOM 752 C C . TYR A 1 96 ? -1.276 -29.766 -15.328 1 93.12 96 TYR A C 1
ATOM 754 O O . TYR A 1 96 ? -0.481 -30.703 -15.398 1 93.12 96 TYR A O 1
ATOM 762 N N . HIS A 1 97 ? -1.886 -29.328 -16.391 1 94 97 HIS A N 1
ATOM 763 C CA . HIS A 1 97 ? -1.763 -30.047 -17.656 1 94 97 HIS A CA 1
ATOM 764 C C . HIS A 1 97 ? -1.308 -29.125 -18.781 1 94 97 HIS A C 1
ATOM 766 O O . HIS A 1 97 ? -1.164 -29.562 -19.922 1 94 97 HIS A O 1
ATOM 772 N N . GLN A 1 98 ? -1.058 -27.953 -18.531 1 95.56 98 GLN A N 1
ATOM 773 C CA . GLN A 1 98 ? -0.724 -26.984 -19.562 1 95.56 98 GLN A CA 1
ATOM 774 C C . GLN A 1 98 ? 0.53 -27.406 -20.328 1 95.56 98 GLN A C 1
ATOM 776 O O . GLN A 1 98 ? 1.4 -28.078 -19.766 1 95.56 98 GLN A O 1
ATOM 781 N N . PRO A 1 99 ? 0.586 -26.922 -21.609 1 98.12 99 PRO A N 1
ATOM 782 C CA . PRO A 1 99 ? -0.464 -26.219 -22.344 1 98.12 99 PRO A CA 1
ATOM 783 C C . PRO A 1 99 ? -1.59 -27.141 -22.812 1 98.12 99 PRO A C 1
ATOM 785 O O . PRO A 1 99 ? -1.34 -28.281 -23.172 1 98.12 99 PRO A O 1
ATOM 788 N N . VAL A 1 100 ? -2.84 -26.688 -22.766 1 98.31 100 VAL A N 1
ATOM 789 C CA . VAL A 1 100 ? -3.982 -27.547 -23.062 1 98.31 100 VAL A CA 1
ATOM 790 C C . VAL A 1 100 ? -5.016 -26.766 -23.875 1 98.31 100 VAL A C 1
ATOM 792 O O . VAL A 1 100 ? -5.09 -25.531 -23.766 1 98.31 100 VAL A O 1
ATOM 795 N N . THR A 1 101 ? -5.797 -27.469 -24.641 1 98.38 101 THR A N 1
ATOM 796 C CA . THR A 1 101 ? -6.875 -26.844 -25.406 1 98.38 101 THR A CA 1
ATOM 797 C C . THR A 1 101 ? -8.188 -26.906 -24.641 1 98.38 101 THR A C 1
ATOM 799 O O . THR A 1 101 ? -8.328 -27.672 -23.688 1 98.38 101 THR A O 1
ATOM 802 N N . ARG A 1 102 ? -9.164 -26.078 -25.094 1 97.88 102 ARG A N 1
ATOM 803 C CA . ARG A 1 102 ? -10.492 -26.109 -24.5 1 97.88 102 ARG A CA 1
ATOM 804 C C . ARG A 1 102 ? -11.117 -27.5 -24.625 1 97.88 102 ARG A C 1
ATOM 806 O O . ARG A 1 102 ? -11.773 -27.984 -23.703 1 97.88 102 ARG A O 1
ATOM 813 N N . ALA A 1 103 ? -10.852 -28.078 -25.766 1 97.06 103 ALA A N 1
ATOM 814 C CA . ALA A 1 103 ? -11.422 -29.391 -26.016 1 97.06 103 ALA A CA 1
ATOM 815 C C . ALA A 1 103 ? -10.875 -30.422 -25.047 1 97.06 103 ALA A C 1
ATOM 817 O O . ALA A 1 103 ? -11.617 -31.281 -24.562 1 97.06 103 ALA A O 1
ATOM 818 N N . GLU A 1 104 ? -9.672 -30.359 -24.75 1 97.38 104 GLU A N 1
ATOM 819 C CA . GLU A 1 104 ? -9.047 -31.281 -23.797 1 97.38 104 GLU A CA 1
ATOM 820 C C . GLU A 1 104 ? -9.578 -31.047 -22.391 1 97.38 104 GLU A C 1
ATOM 822 O O . GLU A 1 104 ? -9.805 -32 -21.656 1 97.38 104 GLU A O 1
ATOM 827 N N . ILE A 1 105 ? -9.789 -29.844 -22.031 1 97.31 105 ILE A N 1
ATOM 828 C CA . ILE A 1 105 ? -10.352 -29.5 -20.719 1 97.31 105 ILE A CA 1
ATOM 829 C C . ILE A 1 105 ? -11.758 -30.094 -20.609 1 97.31 105 ILE A C 1
ATOM 831 O O . ILE A 1 105 ? -12.07 -30.766 -19.609 1 97.31 105 ILE A O 1
ATOM 835 N N . ASP A 1 106 ? -12.492 -29.891 -21.656 1 97.5 106 ASP A N 1
ATOM 836 C CA . ASP A 1 106 ? -13.867 -30.391 -21.672 1 97.5 106 ASP A CA 1
ATOM 837 C C . ASP A 1 106 ? -13.906 -31.906 -21.578 1 97.5 106 ASP A C 1
ATOM 839 O O . ASP A 1 106 ? -14.742 -32.469 -20.875 1 97.5 106 ASP A O 1
ATOM 843 N N . ARG A 1 107 ? -13.016 -32.531 -22.25 1 96.06 107 ARG A N 1
ATOM 844 C CA . ARG A 1 107 ? -12.961 -33.969 -22.25 1 96.06 107 ARG A CA 1
ATOM 845 C C . ARG A 1 107 ? -12.711 -34.531 -20.844 1 96.06 107 ARG A C 1
ATOM 847 O O . ARG A 1 107 ? -13.391 -35.438 -20.406 1 96.06 107 ARG A O 1
ATOM 854 N N . VAL A 1 108 ? -11.836 -33.938 -20.188 1 92.94 108 VAL A N 1
ATOM 855 C CA . VAL A 1 108 ? -11.453 -34.406 -18.859 1 92.94 108 VAL A CA 1
ATOM 856 C C . VAL A 1 108 ? -12.555 -34.125 -17.859 1 92.94 108 VAL A C 1
ATOM 858 O O . VAL A 1 108 ? -12.844 -34.906 -16.969 1 92.94 108 VAL A O 1
ATOM 861 N N . ARG A 1 109 ? -13.109 -32.969 -18.062 1 91.69 109 ARG A N 1
ATOM 862 C CA . ARG A 1 109 ? -14.164 -32.562 -17.125 1 91.69 109 ARG A CA 1
ATOM 863 C C . ARG A 1 109 ? -15.477 -33.25 -17.469 1 91.69 109 ARG A C 1
ATOM 865 O O . ARG A 1 109 ? -16.375 -33.344 -16.641 1 91.69 109 ARG A O 1
ATOM 872 N N . GLY A 1 110 ? -15.633 -33.656 -18.609 1 94.56 110 GLY A N 1
ATOM 873 C CA . GLY A 1 110 ? -16.844 -34.344 -19.062 1 94.56 110 GLY A CA 1
ATOM 874 C C . GLY A 1 110 ? -17.984 -33.406 -19.344 1 94.56 110 GLY A C 1
ATOM 875 O O . GLY A 1 110 ? -19.141 -33.844 -19.438 1 94.56 110 GLY A O 1
ATOM 876 N N . VAL A 1 111 ? -17.75 -32.156 -19.297 1 95.94 111 VAL A N 1
ATOM 877 C CA . VAL A 1 111 ? -18.75 -31.125 -19.594 1 95.94 111 VAL A CA 1
ATOM 878 C C . VAL A 1 111 ? -18.125 -29.984 -20.375 1 95.94 111 VAL A C 1
ATOM 880 O O . VAL A 1 111 ? -16.906 -29.797 -20.344 1 95.94 111 VAL A O 1
ATOM 883 N N . THR A 1 112 ? -19.016 -29.375 -21.188 1 96.56 112 THR A N 1
ATOM 884 C CA . THR A 1 112 ? -18.547 -28.188 -21.906 1 96.56 112 THR A CA 1
ATOM 885 C C . THR A 1 112 ? -18.391 -27.016 -20.953 1 96.56 112 THR A C 1
ATOM 887 O O . THR A 1 112 ? -19.344 -26.656 -20.25 1 96.56 112 THR A O 1
ATOM 890 N N . THR A 1 113 ? -17.281 -26.484 -20.922 1 96.88 113 THR A N 1
ATOM 891 C CA . THR A 1 113 ? -17 -25.359 -20.031 1 96.88 113 THR A CA 1
ATOM 892 C C . THR A 1 113 ? -17.594 -24.078 -20.609 1 96.88 113 THR A C 1
ATOM 894 O O . THR A 1 113 ? -17.391 -23.766 -21.781 1 96.88 113 THR A O 1
ATOM 897 N N . ASN A 1 114 ? -18.266 -23.359 -19.766 1 96.44 114 ASN A N 1
ATOM 898 C CA . ASN A 1 114 ? -18.828 -22.078 -20.156 1 96.44 114 ASN A CA 1
ATOM 899 C C . ASN A 1 114 ? -17.734 -21.094 -20.578 1 96.44 114 ASN A C 1
ATOM 901 O O . ASN A 1 114 ? -16.734 -20.922 -19.875 1 96.44 114 ASN A O 1
ATOM 905 N N . THR A 1 115 ? -17.969 -20.438 -21.688 1 97.12 115 THR A N 1
ATOM 906 C CA . THR A 1 115 ? -16.984 -19.516 -22.25 1 97.12 115 THR A CA 1
ATOM 907 C C . THR A 1 115 ? -16.703 -18.375 -21.266 1 97.12 115 THR A C 1
ATOM 909 O O . THR A 1 115 ? -15.594 -17.844 -21.234 1 97.12 115 THR A O 1
ATOM 912 N N . ARG A 1 116 ? -17.625 -18.062 -20.438 1 97.44 116 ARG A N 1
ATOM 913 C CA . ARG A 1 116 ? -17.484 -16.984 -19.469 1 97.44 116 ARG A CA 1
ATOM 914 C C . ARG A 1 116 ? -16.375 -17.297 -18.469 1 97.44 116 ARG A C 1
ATOM 916 O O . ARG A 1 116 ? -15.695 -16.391 -17.969 1 97.44 116 ARG A O 1
ATOM 923 N N . ILE A 1 117 ? -16.188 -18.516 -18.188 1 97.88 117 ILE A N 1
ATOM 924 C CA . ILE A 1 117 ? -15.156 -18.938 -17.25 1 97.88 117 ILE A CA 1
ATOM 925 C C . ILE A 1 117 ? -13.781 -18.578 -17.812 1 97.88 117 ILE A C 1
ATOM 927 O O . ILE A 1 117 ? -12.938 -18.031 -17.094 1 97.88 117 ILE A O 1
ATOM 931 N N . TYR A 1 118 ? -13.609 -18.859 -19.062 1 98.25 118 TYR A N 1
ATOM 932 C CA . TYR A 1 118 ? -12.344 -18.5 -19.703 1 98.25 118 TYR A CA 1
ATOM 933 C C . TYR A 1 118 ? -12.148 -16.984 -19.703 1 98.25 118 TYR A C 1
ATOM 935 O O . TYR A 1 118 ? -11.047 -16.5 -19.438 1 98.25 118 TYR A O 1
ATOM 943 N N . GLN A 1 119 ? -13.195 -16.297 -20.016 1 98.25 119 GLN A N 1
ATOM 944 C CA . GLN A 1 119 ? -13.117 -14.844 -20.016 1 98.25 119 GLN A CA 1
ATOM 945 C C . GLN A 1 119 ? -12.703 -14.32 -18.641 1 98.25 119 GLN A C 1
ATOM 947 O O . GLN A 1 119 ? -11.867 -13.422 -18.547 1 98.25 119 GLN A O 1
ATOM 952 N N . GLN A 1 120 ? -13.25 -14.875 -17.609 1 97.75 120 GLN A N 1
ATOM 953 C CA . GLN A 1 120 ? -12.898 -14.484 -16.25 1 97.75 120 GLN A CA 1
ATOM 954 C C . GLN A 1 120 ? -11.43 -14.742 -15.969 1 97.75 120 GLN A C 1
ATOM 956 O O . GLN A 1 120 ? -10.742 -13.906 -15.383 1 97.75 120 GLN A O 1
ATOM 961 N N . LEU A 1 121 ? -10.984 -15.883 -16.406 1 98.38 121 LEU A N 1
ATOM 962 C CA . LEU A 1 121 ? -9.594 -16.25 -16.188 1 98.38 121 LEU A CA 1
ATOM 963 C C . LEU A 1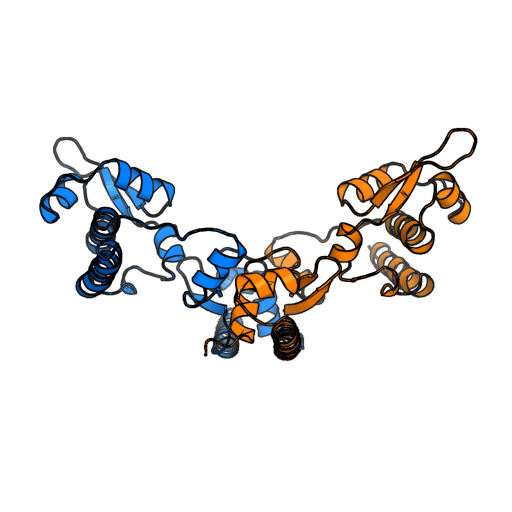 121 ? -8.656 -15.32 -16.953 1 98.38 121 LEU A C 1
ATOM 965 O O . LEU A 1 121 ? -7.605 -14.93 -16.422 1 98.38 121 LEU A O 1
ATOM 969 N N . PHE A 1 122 ? -9.078 -14.953 -18.156 1 98.62 122 PHE A N 1
ATOM 970 C CA . PHE A 1 122 ? -8.305 -13.992 -18.938 1 98.62 122 PHE A CA 1
ATOM 971 C C . PHE A 1 122 ? -8.32 -12.617 -18.281 1 98.62 122 PHE A C 1
ATOM 973 O O . PHE A 1 122 ? -7.289 -11.953 -18.203 1 98.62 122 PHE A O 1
ATOM 980 N N . ASP A 1 123 ? -9.438 -12.219 -17.766 1 98.06 123 ASP A N 1
ATOM 981 C CA . ASP A 1 123 ? -9.594 -10.906 -17.141 1 98.06 123 ASP A CA 1
ATOM 982 C C . ASP A 1 123 ? -8.719 -10.773 -15.906 1 98.06 123 ASP A C 1
ATOM 984 O O . ASP A 1 123 ? -8.203 -9.695 -15.617 1 98.06 123 ASP A O 1
ATOM 988 N N . LEU A 1 124 ? -8.555 -11.844 -15.227 1 95.62 124 LEU A N 1
ATOM 989 C CA . LEU A 1 124 ? -7.707 -11.867 -14.039 1 95.62 124 LEU A CA 1
ATOM 990 C C . LEU A 1 124 ? -6.23 -11.883 -14.422 1 95.62 124 LEU A C 1
ATOM 992 O O . LEU A 1 124 ? -5.359 -11.664 -13.578 1 95.62 124 LEU A O 1
ATOM 996 N N . GLY A 1 125 ? -6.055 -12.18 -15.68 1 98.25 125 GLY A N 1
ATOM 997 C CA . GLY A 1 125 ? -4.684 -12.305 -16.156 1 98.25 125 GLY A CA 1
ATOM 998 C C . GLY A 1 125 ? -4.023 -13.602 -15.727 1 98.25 125 GLY A C 1
ATOM 999 O O . GLY A 1 125 ? -2.793 -13.68 -15.648 1 98.25 125 GLY A O 1
ATOM 1000 N N . TRP A 1 126 ? -4.836 -14.633 -15.406 1 97.88 126 TRP A N 1
ATOM 1001 C CA . TRP A 1 126 ? -4.289 -15.852 -14.828 1 97.88 126 TRP A CA 1
ATOM 1002 C C . TRP A 1 126 ? -3.941 -16.859 -15.922 1 97.88 126 TRP A C 1
ATOM 1004 O O . TRP A 1 126 ? -3.182 -17.797 -15.688 1 97.88 126 TRP A O 1
ATOM 1014 N N . ILE A 1 127 ? -4.465 -16.672 -17.156 1 98.69 127 ILE A N 1
ATOM 1015 C CA . ILE A 1 127 ? -4.129 -17.562 -18.266 1 98.69 127 ILE A CA 1
ATOM 1016 C C . ILE A 1 127 ? -3.826 -16.734 -19.516 1 98.69 127 ILE A C 1
ATOM 1018 O O . ILE A 1 127 ? -4.148 -15.555 -19.578 1 98.69 127 ILE A O 1
ATOM 1022 N N . VAL A 1 128 ? -3.211 -17.406 -20.469 1 98.75 128 VAL A N 1
ATOM 1023 C CA . VAL A 1 128 ? -2.834 -16.812 -21.75 1 98.75 128 VAL A CA 1
ATOM 1024 C C . VAL A 1 128 ? -2.863 -17.875 -22.844 1 98.75 128 VAL A C 1
ATOM 1026 O O . VAL A 1 128 ? -2.842 -19.078 -22.562 1 98.75 128 VAL A O 1
ATOM 1029 N N . VAL A 1 129 ? -2.982 -17.391 -24.078 1 98.69 129 VAL A N 1
ATOM 1030 C CA . VAL A 1 129 ? -2.77 -18.281 -25.219 1 98.69 129 VAL A CA 1
ATOM 1031 C C . VAL A 1 129 ? -1.272 -18.453 -25.469 1 98.69 129 VAL A C 1
ATOM 1033 O O . VAL A 1 129 ? -0.584 -17.484 -25.812 1 98.69 129 VAL A O 1
ATOM 1036 N N . ALA A 1 130 ? -0.797 -19.672 -25.281 1 98.06 130 ALA A N 1
ATOM 1037 C CA . ALA A 1 130 ? 0.636 -19.938 -25.375 1 98.06 130 ALA A CA 1
ATOM 1038 C C . ALA A 1 130 ? 0.989 -20.562 -26.719 1 98.06 130 ALA A C 1
ATOM 1040 O O . ALA A 1 130 ? 2.09 -21.094 -26.906 1 98.06 130 ALA A O 1
ATOM 1041 N N . GLY A 1 131 ? 0.158 -20.594 -27.625 1 97.75 131 GLY A N 1
ATOM 1042 C CA . GLY A 1 131 ? 0.313 -21.203 -28.938 1 97.75 131 GLY A CA 1
ATOM 1043 C C . GLY A 1 131 ? -0.958 -21.859 -29.438 1 97.75 131 GLY A C 1
ATOM 1044 O O . GLY A 1 131 ? -2.053 -21.562 -28.969 1 97.75 131 GLY A O 1
ATOM 1045 N N . GLN A 1 132 ? -0.712 -22.594 -30.547 1 98.12 132 GLN A N 1
ATOM 1046 C CA . GLN A 1 132 ? -1.813 -23.359 -31.125 1 98.12 132 GLN A CA 1
ATOM 1047 C C . GLN A 1 132 ? -1.425 -24.812 -31.328 1 98.12 132 GLN A C 1
ATOM 1049 O O . GLN A 1 132 ? -0.277 -25.125 -31.672 1 98.12 132 GLN A O 1
ATOM 1054 N N . LYS A 1 133 ? -2.393 -25.625 -31.062 1 96.81 133 LYS A N 1
ATOM 1055 C CA . LYS A 1 133 ? -2.15 -27.047 -31.266 1 96.81 133 LYS A CA 1
ATOM 1056 C C . LYS A 1 133 ? -2.113 -27.406 -32.75 1 96.81 133 LYS A C 1
ATOM 1058 O O . LYS A 1 133 ? -2.926 -26.906 -33.531 1 96.81 133 LYS A O 1
ATOM 1063 N N . GLU A 1 134 ? -1.174 -28.312 -33.125 1 96.69 134 GLU A N 1
ATOM 1064 C CA . GLU A 1 134 ? -0.973 -28.672 -34.531 1 96.69 134 GLU A CA 1
ATOM 1065 C C . GLU A 1 134 ? -1.949 -29.766 -34.969 1 96.69 134 GLU A C 1
ATOM 1067 O O . GLU A 1 134 ? -1.533 -30.844 -35.375 1 96.69 134 GLU A O 1
ATOM 1072 N N . VAL A 1 135 ? -3.145 -29.531 -34.875 1 95.88 135 VAL A N 1
ATOM 1073 C CA . VAL A 1 135 ? -4.23 -30.391 -35.344 1 95.88 135 VAL A CA 1
ATOM 1074 C C . VAL A 1 135 ? -5.219 -29.578 -36.156 1 95.88 135 VAL A C 1
ATOM 1076 O O . VAL A 1 135 ? -5.066 -28.359 -36.312 1 95.88 135 VAL A O 1
ATOM 1079 N N . VAL A 1 136 ? -6.156 -30.266 -36.781 1 94.56 136 VAL A N 1
ATOM 1080 C CA . VAL A 1 136 ? -7.176 -29.594 -37.562 1 94.56 136 VAL A CA 1
ATOM 1081 C C . VAL A 1 136 ? -7.848 -28.5 -36.75 1 94.56 136 VAL A C 1
ATOM 1083 O O . VAL A 1 136 ? -8.227 -28.734 -35.594 1 94.56 136 VAL A O 1
ATOM 1086 N N . GLY A 1 137 ? -7.938 -27.266 -37.188 1 96.38 137 GLY A N 1
ATOM 1087 C CA . GLY A 1 137 ? -8.57 -26.141 -36.531 1 96.38 137 GLY A CA 1
ATOM 1088 C C . GLY A 1 137 ? -7.598 -25.312 -35.719 1 96.38 137 GLY A C 1
ATOM 1089 O O . GLY A 1 137 ? -7.922 -24.188 -35.312 1 96.38 137 GLY A O 1
ATOM 1090 N N . ARG A 1 138 ? -6.504 -25.859 -35.438 1 97.56 138 ARG A N 1
ATOM 1091 C CA . ARG A 1 138 ? -5.414 -25.203 -34.719 1 97.56 138 ARG A CA 1
ATOM 1092 C C . ARG A 1 138 ? -5.922 -24.484 -33.469 1 97.56 138 ARG A C 1
ATOM 1094 O O . ARG A 1 138 ? -5.742 -23.281 -33.312 1 97.56 138 ARG A O 1
ATOM 1101 N N . PRO A 1 139 ? -6.539 -25.234 -32.594 1 98 139 PRO A N 1
ATOM 1102 C CA . PRO A 1 139 ? -7.086 -24.594 -31.406 1 98 139 PRO A CA 1
ATOM 1103 C C . PRO A 1 139 ? -6.008 -23.984 -30.5 1 98 139 PRO A C 1
ATOM 1105 O O . PRO A 1 139 ? -4.879 -24.484 -30.469 1 98 139 PRO A O 1
ATOM 1108 N N . ASP A 1 140 ? -6.402 -22.938 -29.812 1 98.44 140 ASP A N 1
ATOM 1109 C CA . ASP A 1 140 ? -5.504 -22.25 -28.875 1 98.44 140 ASP A CA 1
ATOM 1110 C C . ASP A 1 140 ? -5.059 -23.188 -27.75 1 98.44 140 ASP A C 1
ATOM 1112 O O . ASP A 1 140 ? -5.859 -23.969 -27.25 1 98.44 140 ASP A O 1
ATOM 1116 N N . LEU A 1 141 ? -3.768 -23.094 -27.422 1 98.81 141 LEU A N 1
ATOM 1117 C CA . LEU A 1 141 ? -3.229 -23.734 -26.234 1 98.81 141 LEU A CA 1
ATOM 1118 C C . LEU A 1 141 ? -3.17 -22.766 -25.062 1 98.81 141 LEU A C 1
ATOM 1120 O O . LEU A 1 141 ? -2.58 -21.688 -25.188 1 98.81 141 LEU A O 1
ATOM 1124 N N . LEU A 1 142 ? -3.812 -23.156 -23.969 1 98.75 142 LEU A N 1
ATOM 1125 C CA . LEU A 1 142 ? -3.889 -22.297 -22.797 1 98.75 142 LEU A CA 1
ATOM 1126 C C . LEU A 1 142 ? -2.838 -22.688 -21.766 1 98.75 142 LEU A C 1
ATOM 1128 O O . LEU A 1 142 ? -2.598 -23.875 -21.531 1 98.75 142 LEU A O 1
ATOM 1132 N N . ALA A 1 143 ? -2.236 -21.625 -21.172 1 98.62 143 ALA A N 1
ATOM 1133 C CA . ALA A 1 143 ? -1.261 -21.797 -20.094 1 98.62 143 ALA A CA 1
ATOM 1134 C C . ALA A 1 143 ? -1.395 -20.703 -19.047 1 98.62 143 ALA A C 1
ATOM 1136 O O . ALA A 1 143 ? -2.045 -19.688 -19.281 1 98.62 143 ALA A O 1
ATOM 1137 N N . THR A 1 144 ? -0.824 -20.969 -17.859 1 97.81 144 THR A N 1
ATOM 1138 C CA . THR A 1 144 ? -0.87 -19.969 -16.797 1 97.81 144 THR A CA 1
ATOM 1139 C C . THR A 1 144 ? 0.171 -18.891 -17.016 1 97.81 144 THR A C 1
ATOM 1141 O O . THR A 1 144 ? 1.053 -19.031 -17.875 1 97.81 144 THR A O 1
ATOM 1144 N N . THR A 1 145 ? -0.036 -17.75 -16.375 1 98 145 THR A N 1
ATOM 1145 C CA . THR A 1 145 ? 0.849 -16.594 -16.5 1 98 145 THR A CA 1
ATOM 1146 C C . THR A 1 145 ? 1.673 -16.406 -15.227 1 98 145 THR A C 1
ATOM 1148 O O . THR A 1 145 ? 1.453 -17.094 -14.227 1 98 145 THR A O 1
ATOM 1151 N N . ARG A 1 146 ? 2.586 -15.484 -15.297 1 95.62 146 ARG A N 1
ATOM 1152 C CA . ARG A 1 146 ? 3.322 -15.07 -14.102 1 95.62 146 ARG A CA 1
ATOM 1153 C C . ARG A 1 146 ? 2.395 -14.422 -13.086 1 95.62 146 ARG A C 1
ATOM 1155 O O . ARG A 1 146 ? 2.576 -14.586 -11.875 1 95.62 146 ARG A O 1
ATOM 1162 N N . ALA A 1 147 ? 1.438 -13.688 -13.586 1 96.19 147 ALA A N 1
ATOM 1163 C CA . ALA A 1 147 ? 0.449 -13.055 -12.719 1 96.19 147 ALA A CA 1
ATOM 1164 C C . ALA A 1 147 ? -0.283 -14.102 -11.875 1 96.19 147 ALA A C 1
ATOM 1166 O O . ALA A 1 147 ? -0.59 -13.867 -10.711 1 96.19 147 ALA A O 1
ATOM 1167 N N . PHE A 1 148 ? -0.542 -15.211 -12.508 1 97.25 148 PHE A N 1
ATOM 1168 C CA . PHE A 1 148 ? -1.162 -16.312 -11.781 1 97.25 148 PHE A CA 1
ATOM 1169 C C . PHE A 1 148 ? -0.281 -16.75 -10.617 1 97.25 148 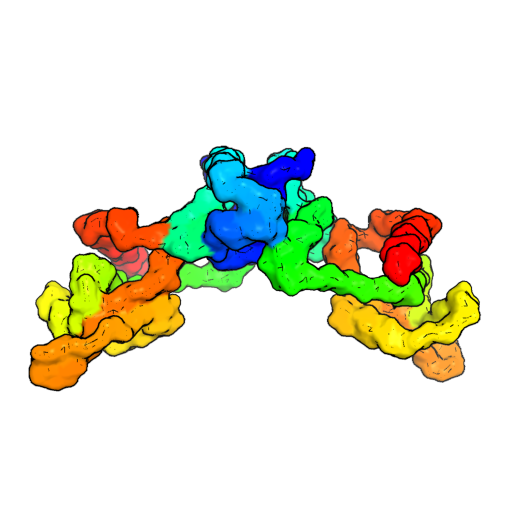PHE A C 1
ATOM 1171 O O . PHE A 1 148 ? -0.748 -16.859 -9.484 1 97.25 148 PHE A O 1
ATOM 1178 N N . LEU A 1 149 ? 0.973 -17 -10.914 1 95.38 149 LEU A N 1
ATOM 1179 C CA . LEU A 1 149 ? 1.895 -17.438 -9.875 1 95.38 149 LEU A CA 1
ATOM 1180 C C . LEU A 1 149 ? 1.98 -16.422 -8.75 1 95.38 149 LEU A C 1
ATOM 1182 O O . LEU A 1 149 ? 1.923 -16.781 -7.57 1 95.38 149 LEU A O 1
ATOM 1186 N N . ASP A 1 150 ? 2.094 -15.125 -9.109 1 94.88 150 ASP A N 1
ATOM 1187 C CA . ASP A 1 150 ? 2.18 -14.047 -8.125 1 94.88 150 ASP A CA 1
ATOM 1188 C C . ASP A 1 150 ? 0.938 -14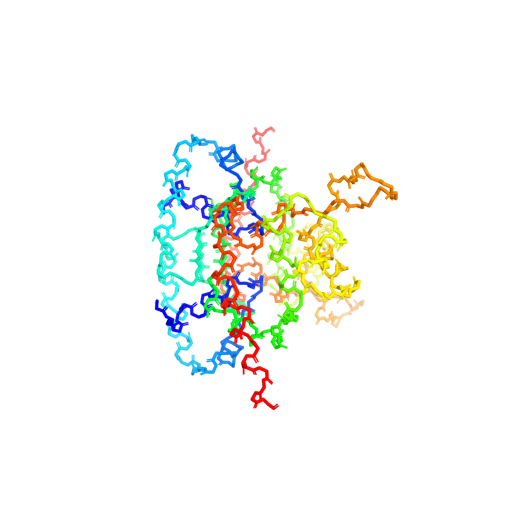.023 -7.234 1 94.88 150 ASP A C 1
ATOM 1190 O O . ASP A 1 150 ? 1.048 -13.93 -6.008 1 94.88 150 ASP A O 1
ATOM 1194 N N . ASP A 1 151 ? -0.198 -14.125 -7.887 1 92.44 151 ASP A N 1
ATOM 1195 C CA . ASP A 1 151 ? -1.45 -14.039 -7.141 1 92.44 151 ASP A CA 1
ATOM 1196 C C . ASP A 1 151 ? -1.622 -15.242 -6.211 1 92.44 151 ASP A C 1
ATOM 1198 O O . ASP A 1 151 ? -2.211 -15.117 -5.137 1 92.44 151 ASP A O 1
ATOM 1202 N N . PHE A 1 152 ? -1.039 -16.328 -6.602 1 92.19 152 PHE A N 1
ATOM 1203 C CA . PHE A 1 152 ? -1.155 -17.531 -5.781 1 92.19 152 PHE A CA 1
ATOM 1204 C C . PHE A 1 152 ? 0.002 -17.625 -4.793 1 92.19 152 PHE A C 1
ATOM 1206 O O . PHE A 1 152 ? 0.048 -18.547 -3.971 1 92.19 152 PHE A O 1
ATOM 1213 N N . GLY A 1 153 ? 0.898 -16.734 -4.922 1 91.81 153 GLY A N 1
ATOM 1214 C CA . GLY A 1 153 ? 1.946 -16.609 -3.92 1 91.81 153 GLY A CA 1
ATOM 1215 C C . GLY A 1 153 ? 3.033 -17.656 -4.051 1 91.81 153 GLY A C 1
ATOM 1216 O O . GLY A 1 153 ? 3.59 -18.109 -3.047 1 91.81 153 GLY A O 1
ATOM 1217 N N . VAL A 1 154 ? 3.268 -18.156 -5.332 1 91.88 154 VAL A N 1
ATOM 1218 C CA . VAL A 1 154 ? 4.285 -19.172 -5.547 1 91.88 154 VAL A CA 1
ATOM 1219 C C . VAL A 1 154 ? 5.285 -18.688 -6.602 1 91.88 154 VAL A C 1
ATOM 1221 O O . VAL A 1 154 ? 4.965 -17.828 -7.422 1 91.88 154 VAL A O 1
ATOM 1224 N N . GLN A 1 155 ? 6.453 -19.281 -6.547 1 93 155 GLN A N 1
ATOM 1225 C CA . GLN A 1 155 ? 7.484 -18.938 -7.516 1 93 155 GLN A CA 1
ATOM 1226 C C . GLN A 1 155 ? 7.324 -19.734 -8.805 1 93 155 GLN A C 1
ATOM 1228 O O . GLN A 1 155 ? 7.594 -19.234 -9.898 1 93 155 GLN A O 1
ATOM 1233 N N . THR A 1 156 ? 6.934 -21 -8.555 1 93.62 156 THR A N 1
ATOM 1234 C CA . THR A 1 156 ? 6.766 -21.906 -9.68 1 93.62 156 THR A CA 1
ATOM 1235 C C . THR A 1 156 ? 5.535 -22.797 -9.477 1 93.62 156 THR A C 1
ATOM 1237 O O . THR A 1 156 ? 5.02 -22.906 -8.367 1 93.62 156 THR A O 1
ATOM 1240 N N . LEU A 1 157 ? 5.109 -23.438 -10.555 1 92.56 157 LEU A N 1
ATOM 1241 C CA . LEU A 1 157 ? 3.945 -24.312 -10.516 1 92.56 157 LEU A CA 1
ATOM 1242 C C . LEU A 1 157 ? 4.195 -25.5 -9.602 1 92.56 157 LEU A C 1
ATOM 1244 O O . LEU A 1 157 ? 3.258 -26.047 -9.008 1 92.56 157 LEU A O 1
ATOM 1248 N N . ALA A 1 158 ? 5.434 -25.859 -9.414 1 91.75 158 ALA A N 1
ATOM 1249 C CA . ALA A 1 158 ? 5.801 -27.031 -8.625 1 91.75 158 ALA A CA 1
ATOM 1250 C C . ALA A 1 158 ? 5.469 -26.828 -7.148 1 91.75 158 ALA A C 1
ATOM 1252 O O . ALA A 1 158 ? 5.379 -27.797 -6.387 1 91.75 158 ALA A O 1
ATOM 1253 N N . GLU A 1 159 ? 5.277 -25.594 -6.789 1 91 159 GLU A N 1
ATOM 1254 C CA . GLU A 1 159 ? 5.027 -25.281 -5.383 1 91 159 GLU A CA 1
ATOM 1255 C C . GLU A 1 159 ? 3.543 -25.406 -5.047 1 91 159 GLU A C 1
ATOM 1257 O O . GLU A 1 159 ? 3.162 -25.375 -3.875 1 91 159 GLU A O 1
ATOM 1262 N N . LEU A 1 160 ? 2.762 -25.531 -6.078 1 90.38 160 LEU A N 1
ATOM 1263 C CA . LEU A 1 160 ? 1.329 -25.688 -5.844 1 90.38 160 LEU A CA 1
ATOM 1264 C C . LEU A 1 160 ? 1.003 -27.094 -5.363 1 90.38 160 LEU A C 1
ATOM 1266 O O . LEU A 1 160 ? 1.648 -28.062 -5.777 1 90.38 160 LEU A O 1
ATOM 1270 N N . PRO A 1 161 ? 0.002 -27.125 -4.484 1 82.81 161 PRO A N 1
ATOM 1271 C CA . PRO A 1 161 ? -0.387 -28.469 -4.043 1 82.81 161 PRO A CA 1
ATOM 1272 C C . PRO A 1 161 ? -0.902 -29.344 -5.188 1 82.81 161 PRO A C 1
ATOM 1274 O O . PRO A 1 161 ? -1.392 -28.812 -6.195 1 82.81 161 PRO A O 1
ATOM 1277 N N . PRO A 1 162 ? -0.735 -30.656 -4.91 1 77.31 162 PRO A N 1
ATOM 1278 C CA . PRO A 1 162 ? -1.271 -31.547 -5.949 1 77.31 162 PRO A CA 1
ATOM 1279 C C . PRO A 1 162 ? -2.783 -31.406 -6.113 1 77.31 162 PRO A C 1
ATOM 1281 O O . PRO A 1 162 ? -3.473 -30.969 -5.195 1 77.31 162 PRO A O 1
ATOM 1284 N N . LEU A 1 163 ? -3.236 -31.703 -7.336 1 71 163 LEU A N 1
ATOM 1285 C CA . LEU A 1 163 ? -4.641 -31.578 -7.707 1 71 163 LEU A CA 1
ATOM 1286 C C . LEU A 1 163 ? -5.539 -32.25 -6.672 1 71 163 LEU A C 1
ATOM 1288 O O . LEU A 1 163 ? -6.613 -31.734 -6.348 1 71 163 LEU A O 1
ATOM 1292 N N . SER A 1 164 ? -5.129 -33.344 -6.199 1 68.12 164 SER A N 1
ATOM 1293 C CA . SER A 1 164 ? -5.902 -34.094 -5.211 1 68.12 164 SER A CA 1
ATOM 1294 C C . SER A 1 164 ? -6.164 -3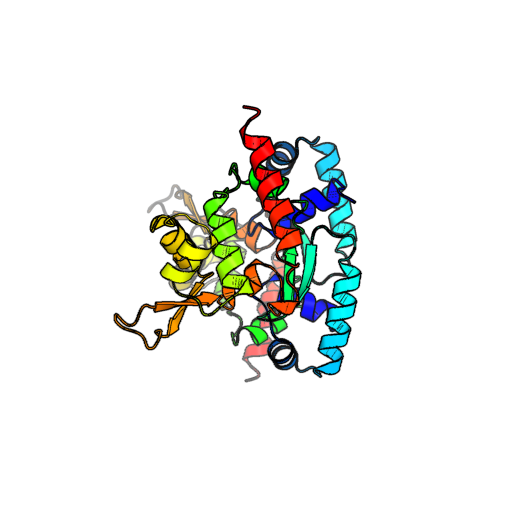3.25 -3.965 1 68.12 164 SER A C 1
ATOM 1296 O O . SER A 1 164 ? -7.23 -33.344 -3.354 1 68.12 164 SER A O 1
ATOM 1298 N N . ALA A 1 165 ? -5.246 -32.406 -3.711 1 63.72 165 ALA A N 1
ATOM 1299 C CA . ALA A 1 165 ? -5.355 -31.562 -2.521 1 63.72 165 ALA A CA 1
ATOM 1300 C C . ALA A 1 165 ? -6.25 -30.359 -2.785 1 63.72 165 ALA A C 1
ATOM 1302 O O . ALA A 1 165 ? -6.898 -29.844 -1.869 1 63.72 165 ALA A O 1
ATOM 1303 N N . ILE A 1 166 ? -6.242 -29.906 -3.928 1 62.81 166 ILE A N 1
ATOM 1304 C CA . ILE A 1 166 ? -7.031 -28.734 -4.324 1 62.81 166 ILE A CA 1
ATOM 1305 C C . ILE A 1 166 ? -8.508 -29.109 -4.391 1 62.81 166 ILE A C 1
ATOM 1307 O O . ILE A 1 166 ? -9.375 -28.312 -4.039 1 62.81 166 ILE A O 1
ATOM 1311 N N . GLU A 1 167 ? -8.75 -30.312 -4.93 1 62.38 167 GLU A N 1
ATOM 1312 C CA . GLU A 1 167 ? -10.125 -30.812 -5.004 1 62.38 167 GLU A CA 1
ATOM 1313 C C . GLU A 1 167 ? -10.828 -30.703 -3.654 1 62.38 167 GLU A C 1
ATOM 1315 O O . GLU A 1 167 ? -12.016 -30.375 -3.592 1 62.38 167 GLU A O 1
ATOM 1320 N N . GLN A 1 168 ? -10.055 -30.844 -2.658 1 56.62 168 GLN A N 1
ATOM 1321 C CA . GLN A 1 168 ? -10.617 -30.75 -1.315 1 56.62 168 GLN A CA 1
ATOM 1322 C C . GLN A 1 168 ? -11.023 -29.312 -0.985 1 56.62 168 GLN A C 1
ATOM 1324 O O . GLN A 1 168 ? -12.023 -29.094 -0.299 1 56.62 168 GLN A O 1
ATOM 1329 N N . PHE A 1 169 ? -10.258 -28.469 -1.482 1 57.75 169 PHE A N 1
ATOM 1330 C CA . PHE A 1 169 ? -10.531 -27.062 -1.236 1 57.75 169 PHE A CA 1
ATOM 1331 C C . PHE A 1 169 ? -11.75 -26.594 -2.027 1 57.75 169 PHE A C 1
ATOM 1333 O O . PHE A 1 169 ? -12.547 -25.797 -1.539 1 57.75 169 PHE A O 1
ATOM 1340 N N . ILE A 1 170 ? -11.922 -27.109 -3.178 1 59.16 170 ILE A N 1
ATOM 1341 C CA . ILE A 1 170 ? -13.031 -26.75 -4.059 1 59.16 170 ILE A CA 1
ATOM 1342 C C . ILE A 1 170 ? -14.336 -27.328 -3.514 1 59.16 170 ILE A C 1
ATOM 1344 O O . ILE A 1 170 ? -15.359 -26.641 -3.498 1 59.16 170 ILE A O 1
ATOM 1348 N N . VAL A 1 171 ? -14.297 -28.562 -3.117 1 55.47 171 VAL A N 1
ATOM 1349 C CA . VAL A 1 171 ? -15.484 -29.234 -2.6 1 55.47 171 VAL A CA 1
ATOM 1350 C C . VAL A 1 171 ? -15.906 -28.594 -1.278 1 55.47 171 VAL A C 1
ATOM 1352 O O . VAL A 1 171 ? -17.094 -28.469 -0.993 1 55.47 171 VAL A O 1
ATOM 1355 N N . ALA A 1 172 ? -14.984 -28.297 -0.533 1 51.56 172 ALA A N 1
ATOM 1356 C CA . ALA A 1 172 ? -15.328 -27.734 0.772 1 51.56 172 ALA A CA 1
ATOM 1357 C C . ALA A 1 172 ? -16.016 -26.375 0.624 1 51.56 172 ALA A C 1
ATOM 1359 O O . ALA A 1 172 ? -16.828 -26 1.461 1 51.56 172 ALA A O 1
ATOM 1360 N N . GLY A 1 173 ? -15.758 -25.594 -0.385 1 50.62 173 GLY A N 1
ATOM 1361 C CA . GLY A 1 173 ? -16.453 -24.344 -0.639 1 50.62 173 GLY A CA 1
ATOM 1362 C C . GLY A 1 173 ? -17.922 -24.547 -0.994 1 50.62 173 GLY A C 1
ATOM 1363 O O . GLY A 1 173 ? -18.734 -23.656 -0.746 1 50.62 173 GLY A O 1
ATOM 1364 N N . ASP A 1 174 ? -18.281 -25.641 -1.601 1 51.12 174 ASP A N 1
ATOM 1365 C CA . ASP A 1 174 ? -19.656 -26 -1.943 1 51.12 174 ASP A CA 1
ATOM 1366 C C . ASP A 1 174 ? -20.484 -26.266 -0.688 1 51.12 174 ASP A C 1
ATOM 1368 O O . ASP A 1 174 ? -21.688 -25.984 -0.658 1 51.12 174 ASP A O 1
ATOM 1372 N N . ASP A 1 175 ? -19.922 -26.844 0.228 1 47.06 175 ASP A N 1
ATOM 1373 C CA . ASP A 1 175 ? -20.75 -27.188 1.385 1 47.06 175 ASP A CA 1
ATOM 1374 C C . ASP A 1 175 ? -21.266 -25.922 2.062 1 47.06 175 ASP A C 1
ATOM 1376 O O . ASP A 1 175 ? -22.344 -25.938 2.668 1 47.06 175 ASP A O 1
ATOM 1380 N N . ASN A 1 176 ? -20.656 -24.953 1.956 1 42.47 176 ASN A N 1
ATOM 1381 C CA . ASN A 1 176 ? -21.219 -23.781 2.623 1 42.47 176 ASN A CA 1
ATOM 1382 C C . ASN A 1 176 ? -22.312 -23.125 1.79 1 42.47 176 ASN A C 1
ATOM 1384 O O . ASN A 1 176 ? -22.953 -22.172 2.24 1 42.47 176 ASN A O 1
ATOM 1388 N N . GLU A 1 177 ? -22.469 -23.328 0.506 1 41.59 177 GLU A N 1
ATOM 1389 C CA . GLU A 1 177 ? -23.562 -22.797 -0.288 1 41.59 177 GLU A CA 1
ATOM 1390 C C . GLU A 1 177 ? -24.859 -23.562 -0.033 1 41.59 177 GLU A C 1
ATOM 1392 O O . GLU A 1 177 ? -25.953 -23.062 -0.298 1 41.59 177 GLU A O 1
ATOM 1397 N N . GLN A 1 178 ? -24.922 -24.859 0.178 1 38.12 178 GLN A N 1
ATOM 1398 C CA . GLN A 1 178 ? -26.203 -25.531 0.378 1 38.12 178 GLN A CA 1
ATOM 1399 C C . GLN A 1 178 ? -26.797 -25.188 1.737 1 38.12 178 GLN A C 1
ATOM 1401 O O . GLN A 1 178 ? -27.938 -25.547 2.029 1 38.12 178 GLN A O 1
ATOM 1406 N N . LYS A 1 179 ? -26.281 -24.781 2.609 1 35.84 179 LYS A N 1
ATOM 1407 C CA . LYS A 1 179 ? -26.984 -24.562 3.871 1 35.84 179 LYS A CA 1
ATOM 1408 C C . LYS A 1 179 ? -27.703 -23.219 3.869 1 35.84 179 LYS A C 1
ATOM 1410 O O . LYS A 1 179 ? -28.328 -22.859 4.863 1 35.84 179 LYS A O 1
ATOM 1415 N N . LYS A 1 180 ? -27.703 -22.578 2.746 1 29.3 180 LYS A N 1
ATOM 1416 C CA . LYS A 1 180 ? -28.734 -21.547 2.756 1 29.3 180 LYS A CA 1
ATOM 1417 C C . LYS A 1 180 ? -29.938 -21.969 1.931 1 29.3 180 LYS A C 1
ATOM 1419 O O . LYS A 1 180 ? -29.797 -22.406 0.785 1 29.3 180 LYS A O 1
ATOM 1424 N N . MET B 1 1 ? -1 -15.812 15.867 1 66.12 1 MET B N 1
ATOM 1425 C CA . MET B 1 1 ? -2.174 -15.578 16.703 1 66.12 1 MET B CA 1
ATOM 1426 C C . MET B 1 1 ? -2.986 -14.391 16.188 1 66.12 1 MET B C 1
ATOM 1428 O O . MET B 1 1 ? -2.42 -13.414 15.695 1 66.12 1 MET B O 1
ATOM 1432 N N . ASN B 1 2 ? -4.234 -14.617 16 1 85.94 2 ASN B N 1
ATOM 1433 C CA . ASN B 1 2 ? -5.195 -13.656 15.477 1 85.94 2 ASN B CA 1
ATOM 1434 C C . ASN B 1 2 ? -5.598 -12.633 16.531 1 85.94 2 ASN B C 1
ATOM 1436 O O . ASN B 1 2 ? -6.766 -12.562 16.922 1 85.94 2 ASN B O 1
ATOM 1440 N N . THR B 1 3 ? -4.578 -11.828 17.094 1 94.94 3 THR B N 1
ATOM 1441 C CA . THR B 1 3 ? -4.816 -10.781 18.094 1 94.94 3 THR B CA 1
ATOM 1442 C C . THR B 1 3 ? -5.457 -9.562 17.438 1 94.94 3 THR B C 1
ATOM 1444 O O . THR B 1 3 ? -5.422 -9.406 16.219 1 94.94 3 THR B O 1
ATOM 1447 N N . LEU B 1 4 ? -6.102 -8.789 18.328 1 98.19 4 LEU B N 1
ATOM 1448 C CA . LEU B 1 4 ? -6.668 -7.543 17.828 1 98.19 4 LEU B CA 1
ATOM 1449 C C . LEU B 1 4 ? -5.59 -6.684 17.172 1 98.19 4 LEU B C 1
ATOM 1451 O O . LEU B 1 4 ? -5.844 -6.023 16.156 1 98.19 4 LEU B O 1
ATOM 1455 N N . THR B 1 5 ? -4.406 -6.758 17.75 1 98.5 5 THR B N 1
ATOM 1456 C CA . THR B 1 5 ? -3.281 -5.996 17.219 1 98.5 5 THR B CA 1
ATOM 1457 C C . THR B 1 5 ? -2.943 -6.445 15.797 1 98.5 5 THR B C 1
ATOM 1459 O O . THR B 1 5 ? -2.752 -5.613 14.914 1 98.5 5 THR B O 1
ATOM 1462 N N . ASN B 1 6 ? -2.963 -7.707 15.602 1 98.56 6 ASN B N 1
ATOM 1463 C CA . ASN B 1 6 ? -2.682 -8.227 14.266 1 98.56 6 ASN B CA 1
ATOM 1464 C C . ASN B 1 6 ? -3.795 -7.879 13.281 1 98.56 6 ASN B C 1
ATOM 1466 O O . ASN B 1 6 ? -3.529 -7.57 12.117 1 98.56 6 ASN B O 1
ATOM 1470 N N . ARG B 1 7 ? -4.992 -7.992 13.766 1 98.56 7 ARG B N 1
ATOM 1471 C CA . ARG B 1 7 ? -6.121 -7.652 12.906 1 98.56 7 ARG B CA 1
ATOM 1472 C C . ARG B 1 7 ? -6.059 -6.191 12.469 1 98.56 7 ARG B C 1
ATOM 1474 O O . ARG B 1 7 ? -6.281 -5.875 11.297 1 98.56 7 ARG B O 1
ATOM 1481 N N . ILE B 1 8 ? -5.699 -5.312 13.344 1 98.75 8 ILE B N 1
ATOM 1482 C CA . ILE B 1 8 ? -5.57 -3.889 13.047 1 98.75 8 ILE B CA 1
ATOM 1483 C C . ILE B 1 8 ? -4.398 -3.666 12.094 1 98.75 8 ILE B C 1
ATOM 1485 O O . ILE B 1 8 ? -4.492 -2.854 11.172 1 98.75 8 ILE B O 1
ATOM 1489 N N . GLU B 1 9 ? -3.305 -4.398 12.328 1 98.69 9 GLU B N 1
ATOM 1490 C CA . GLU B 1 9 ? -2.146 -4.32 11.438 1 98.69 9 GLU B CA 1
ATOM 1491 C C . GLU B 1 9 ? -2.533 -4.637 9.992 1 98.69 9 GLU B C 1
ATOM 1493 O O . GLU B 1 9 ? -2.137 -3.924 9.07 1 98.69 9 GLU B O 1
ATOM 1498 N N . ALA B 1 10 ? -3.338 -5.648 9.828 1 98.5 10 ALA B N 1
ATOM 1499 C CA . ALA B 1 10 ? -3.797 -6.051 8.5 1 98.5 10 ALA B CA 1
ATOM 1500 C C . ALA B 1 10 ? -4.598 -4.938 7.836 1 98.5 10 ALA B C 1
ATOM 1502 O O . ALA B 1 10 ? -4.398 -4.641 6.656 1 98.5 10 ALA B O 1
ATOM 1503 N N . LEU B 1 11 ? -5.477 -4.324 8.586 1 98.44 11 LEU B N 1
ATOM 1504 C CA . LEU B 1 11 ? -6.305 -3.248 8.047 1 98.44 11 LEU B CA 1
ATOM 1505 C C . LEU B 1 11 ? -5.441 -2.064 7.621 1 98.44 11 LEU B C 1
ATOM 1507 O O . LEU B 1 11 ? -5.582 -1.561 6.504 1 98.44 11 LEU B O 1
ATOM 1511 N N . LEU B 1 12 ? -4.52 -1.67 8.5 1 98.44 12 LEU B N 1
ATOM 1512 C CA . LEU B 1 12 ? -3.705 -0.492 8.219 1 98.44 12 LEU B CA 1
ATOM 1513 C C . LEU B 1 12 ? -2.795 -0.732 7.02 1 98.44 12 LEU B C 1
ATOM 1515 O O . LEU B 1 12 ? -2.564 0.177 6.219 1 98.44 12 LEU B O 1
ATOM 1519 N N . PHE B 1 13 ? -2.293 -1.909 6.898 1 98 13 PHE B N 1
ATOM 1520 C CA . PHE B 1 13 ? -1.339 -2.246 5.848 1 98 13 PHE B CA 1
ATOM 1521 C C . PHE B 1 13 ? -1.977 -2.109 4.469 1 98 13 PHE B C 1
ATOM 1523 O O . PHE B 1 13 ? -1.296 -1.784 3.496 1 98 13 PHE B O 1
ATOM 1530 N N . THR B 1 14 ? -3.289 -2.326 4.375 1 95.81 14 THR B N 1
ATOM 1531 C CA . THR B 1 14 ? -3.947 -2.342 3.074 1 95.81 14 THR B CA 1
ATOM 1532 C C . THR B 1 14 ? -4.488 -0.958 2.725 1 95.81 14 THR B C 1
ATOM 1534 O O . THR B 1 14 ? -5.102 -0.773 1.67 1 95.81 14 THR B O 1
ATOM 1537 N N . ARG B 1 15 ? -4.238 0.022 3.613 1 93.62 15 ARG B N 1
ATOM 1538 C CA . ARG B 1 15 ? -4.77 1.367 3.41 1 93.62 15 ARG B CA 1
ATOM 1539 C C . ARG B 1 15 ? -3.645 2.359 3.125 1 93.62 15 ARG B C 1
ATOM 1541 O O . ARG B 1 15 ? -2.576 2.285 3.732 1 93.62 15 ARG B O 1
ATOM 1548 N N . ASN B 1 16 ? -3.984 3.309 2.25 1 88.94 16 ASN B N 1
ATOM 1549 C CA . ASN B 1 16 ? -3.049 4.391 1.973 1 88.94 16 ASN B CA 1
ATOM 1550 C C . ASN B 1 16 ? -3.471 5.688 2.658 1 88.94 16 ASN B C 1
ATOM 1552 O O . ASN B 1 16 ? -2.857 6.734 2.449 1 88.94 16 ASN B O 1
ATOM 1556 N N . SER B 1 17 ? -4.566 5.672 3.355 1 92.25 17 SER B N 1
ATOM 1557 C CA . SER B 1 17 ? -5.082 6.801 4.117 1 92.25 17 SER B CA 1
ATOM 1558 C C . SER B 1 17 ? -5.328 6.422 5.574 1 92.25 17 SER B C 1
ATOM 1560 O O . SER B 1 17 ? -5.34 5.238 5.918 1 92.25 17 SER B O 1
ATOM 1562 N N . GLY B 1 18 ? -5.516 7.426 6.406 1 96.25 18 GLY B N 1
ATOM 1563 C CA . GLY B 1 18 ? -5.758 7.156 7.816 1 96.25 18 GLY B CA 1
ATOM 1564 C C . GLY B 1 18 ? -7.07 6.438 8.07 1 96.25 18 GLY B C 1
ATOM 1565 O O . GLY B 1 18 ? -8.047 6.641 7.348 1 96.25 18 GLY B O 1
ATOM 1566 N N . LEU B 1 19 ? -7.055 5.578 9.086 1 97.81 19 LEU B N 1
ATOM 1567 C CA . LEU B 1 19 ? -8.266 4.918 9.562 1 97.81 19 LEU B CA 1
ATOM 1568 C C . LEU B 1 19 ? -8.625 5.391 10.969 1 97.81 19 LEU B C 1
ATOM 1570 O O . LEU B 1 19 ? -7.781 5.387 11.867 1 97.81 19 LEU B O 1
ATOM 1574 N N . SER B 1 20 ? -9.852 5.812 11.094 1 97.81 20 SER B N 1
ATOM 1575 C CA . SER B 1 20 ? -10.273 6.273 12.414 1 97.81 20 SER B CA 1
ATOM 1576 C C . SER B 1 20 ? -10.469 5.102 13.375 1 97.81 20 SER B C 1
ATOM 1578 O O . SER B 1 20 ? -10.727 3.977 12.945 1 97.81 20 SER B O 1
ATOM 1580 N N . VAL B 1 21 ? -10.398 5.41 14.656 1 98.38 21 VAL B N 1
ATOM 1581 C CA . VAL B 1 21 ? -10.68 4.418 15.688 1 98.38 21 VAL B CA 1
ATOM 1582 C C . VAL B 1 21 ? -12.094 3.867 15.508 1 98.38 21 VAL B C 1
ATOM 1584 O O . VAL B 1 21 ? -12.32 2.664 15.656 1 98.38 21 VAL B O 1
ATOM 1587 N N . ASN B 1 22 ? -12.992 4.73 15.133 1 98.19 22 ASN B N 1
ATOM 1588 C CA . ASN B 1 22 ? -14.375 4.316 14.914 1 98.19 22 ASN B CA 1
ATOM 1589 C C . ASN B 1 22 ? -14.484 3.316 13.766 1 98.19 22 ASN B C 1
ATOM 1591 O O . ASN B 1 22 ? -15.148 2.287 13.898 1 98.19 22 ASN B O 1
ATOM 1595 N N . ASP B 1 23 ? -13.859 3.607 12.672 1 97.62 23 ASP B N 1
ATOM 1596 C CA . ASP B 1 23 ? -13.898 2.721 11.516 1 97.62 23 ASP B CA 1
ATOM 1597 C C . ASP B 1 23 ? -13.312 1.351 11.852 1 97.62 23 ASP B C 1
ATOM 1599 O O . ASP B 1 23 ? -13.867 0.32 11.469 1 97.62 23 ASP B O 1
ATOM 1603 N N . ILE B 1 24 ? -12.203 1.35 12.547 1 98.56 24 ILE B N 1
ATOM 1604 C CA . ILE B 1 24 ? -11.539 0.108 12.938 1 98.56 24 ILE B CA 1
ATOM 1605 C C . ILE B 1 24 ? -12.445 -0.69 13.875 1 98.56 24 ILE B C 1
ATOM 1607 O O . ILE B 1 24 ? -12.641 -1.893 13.68 1 98.56 24 ILE B O 1
ATOM 1611 N N . ALA B 1 25 ? -12.992 0.02 14.844 1 98.62 25 ALA B N 1
ATOM 1612 C CA . ALA B 1 25 ? -13.867 -0.625 15.812 1 98.62 25 ALA B CA 1
ATOM 1613 C C . ALA B 1 25 ? -15.062 -1.274 15.133 1 98.62 25 ALA B C 1
ATOM 1615 O O . ALA B 1 25 ? -15.43 -2.408 15.445 1 98.62 25 ALA B O 1
ATOM 1616 N N . GLN B 1 26 ? -15.641 -0.572 14.234 1 97.81 26 GLN B N 1
ATOM 1617 C CA . GLN B 1 26 ? -16.797 -1.078 13.516 1 97.81 26 GLN B CA 1
ATOM 1618 C C . GLN B 1 26 ? -16.438 -2.285 12.656 1 97.81 26 GLN B C 1
ATOM 1620 O O . GLN B 1 26 ? -17.125 -3.307 12.68 1 97.81 26 GLN B O 1
ATOM 1625 N N . ALA B 1 27 ? -15.375 -2.17 11.953 1 97.31 27 ALA B N 1
ATOM 1626 C CA . ALA B 1 27 ? -14.969 -3.23 11.039 1 97.31 27 ALA B CA 1
ATOM 1627 C C . ALA B 1 27 ? -14.625 -4.512 11.797 1 97.31 27 ALA B C 1
ATOM 1629 O O . ALA B 1 27 ? -14.86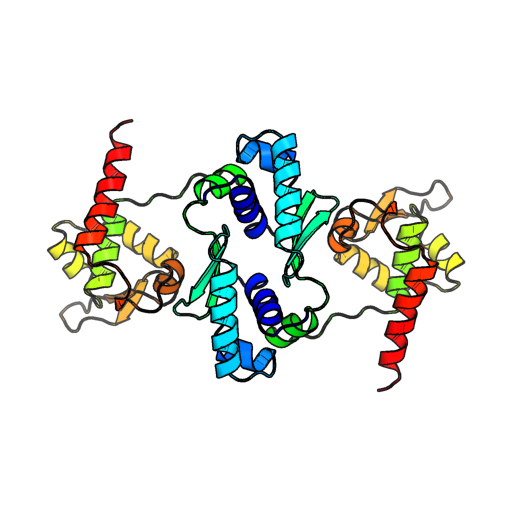7 -5.613 11.305 1 97.31 27 ALA B O 1
ATOM 1630 N N . LEU B 1 28 ? -14.078 -4.332 13.008 1 98.19 28 LEU B N 1
ATOM 1631 C CA . LEU B 1 28 ? -13.562 -5.496 13.719 1 98.19 28 LEU B CA 1
ATOM 1632 C C . LEU B 1 28 ? -14.492 -5.887 14.859 1 98.19 28 LEU B C 1
ATOM 1634 O O . LEU B 1 28 ? -14.195 -6.812 15.625 1 98.19 28 LEU B O 1
ATOM 1638 N N . ASN B 1 29 ? -15.602 -5.258 14.953 1 97.62 29 ASN B N 1
ATOM 1639 C CA . ASN B 1 29 ? -16.516 -5.488 16.062 1 97.62 29 ASN B CA 1
ATOM 1640 C C . ASN B 1 29 ? -15.789 -5.5 17.406 1 97.62 29 ASN B C 1
ATOM 1642 O O . ASN B 1 29 ? -15.906 -6.457 18.172 1 97.62 29 ASN B O 1
ATOM 1646 N N . ALA B 1 30 ? -15.055 -4.441 17.672 1 98.12 30 ALA B N 1
ATOM 1647 C CA . ALA B 1 30 ? -14.242 -4.309 18.875 1 98.12 30 ALA B CA 1
ATOM 1648 C C . ALA B 1 30 ? -14.555 -3.008 19.609 1 98.12 30 ALA B C 1
ATOM 1650 O O . ALA B 1 30 ? -15.078 -2.062 19.016 1 98.12 30 ALA B O 1
ATOM 1651 N N . ASP B 1 31 ? -14.195 -3.006 20.875 1 97.88 31 ASP B N 1
ATOM 1652 C CA . ASP B 1 31 ? -14.336 -1.8 21.672 1 97.88 31 ASP B CA 1
ATOM 1653 C C . ASP B 1 31 ? -13.281 -0.762 21.312 1 97.88 31 ASP B C 1
ATOM 1655 O O . ASP B 1 31 ? -12.117 -1.102 21.094 1 97.88 31 ASP B O 1
ATOM 1659 N N . LYS B 1 32 ? -13.766 0.483 21.344 1 98.38 32 LYS B N 1
ATOM 1660 C CA . LYS B 1 32 ? -12.859 1.566 20.984 1 98.38 32 LYS B CA 1
ATOM 1661 C C . LYS B 1 32 ? -11.641 1.604 21.891 1 98.38 32 LYS B C 1
ATOM 1663 O O . LYS B 1 32 ? -10.523 1.871 21.453 1 98.38 32 LYS B O 1
ATOM 1668 N N . THR B 1 33 ? -11.852 1.335 23.109 1 98.44 33 THR B N 1
ATOM 1669 C CA . THR B 1 33 ? -10.75 1.347 24.078 1 98.44 33 THR B CA 1
ATOM 1670 C C . THR B 1 33 ? -9.742 0.246 23.75 1 98.44 33 THR B C 1
ATOM 1672 O O . THR B 1 33 ? -8.531 0.469 23.828 1 98.44 33 THR B O 1
ATOM 1675 N N . ALA B 1 34 ? -10.211 -0.916 23.422 1 98.62 34 ALA B N 1
ATOM 1676 C CA . ALA B 1 34 ? -9.344 -2.027 23.031 1 98.62 34 ALA B CA 1
ATOM 1677 C C . ALA B 1 34 ? -8.57 -1.699 21.766 1 98.62 34 ALA B C 1
ATOM 1679 O O . ALA B 1 34 ? -7.406 -2.066 21.625 1 98.62 34 ALA B O 1
ATOM 1680 N N . VAL B 1 35 ? -9.289 -1.02 20.844 1 98.75 35 VAL B N 1
ATOM 1681 C CA . VAL B 1 35 ? -8.664 -0.626 19.578 1 98.75 35 VAL B CA 1
ATOM 1682 C C . VAL B 1 35 ? -7.488 0.308 19.859 1 98.75 35 VAL B C 1
ATOM 1684 O O . VAL B 1 35 ? -6.395 0.117 19.328 1 98.75 35 VAL B O 1
ATOM 1687 N N . VAL B 1 36 ? -7.691 1.247 20.703 1 98.62 36 VAL B N 1
ATOM 1688 C CA . VAL B 1 36 ? -6.645 2.207 21.031 1 98.62 36 VAL B CA 1
ATOM 1689 C C . VAL B 1 36 ? -5.473 1.486 21.703 1 98.62 36 VAL B C 1
ATOM 1691 O O . VAL B 1 36 ? -4.312 1.743 21.375 1 98.62 36 VAL B O 1
ATOM 1694 N N . ALA B 1 37 ? -5.75 0.613 22.594 1 98.62 37 ALA B N 1
ATOM 1695 C CA . ALA B 1 37 ? -4.703 -0.157 23.266 1 98.62 37 ALA B CA 1
ATOM 1696 C C . ALA B 1 37 ? -3.902 -0.978 22.25 1 98.62 37 ALA B C 1
ATOM 1698 O O . ALA B 1 37 ? -2.672 -1.036 22.328 1 98.62 37 ALA B O 1
ATOM 1699 N N . ALA B 1 38 ? -4.574 -1.596 21.344 1 98.75 38 ALA B N 1
ATOM 1700 C CA . ALA B 1 38 ? -3.932 -2.41 20.312 1 98.75 38 ALA B CA 1
ATOM 1701 C C . ALA B 1 38 ? -3.078 -1.55 19.375 1 98.75 38 ALA B C 1
ATOM 1703 O O . ALA B 1 38 ? -2.002 -1.969 18.953 1 98.75 38 ALA B O 1
ATOM 1704 N N . LEU B 1 39 ? -3.584 -0.382 19.062 1 98.62 39 LEU B N 1
ATOM 1705 C CA . LEU B 1 39 ? -2.822 0.552 18.234 1 98.62 39 LEU B CA 1
ATOM 1706 C C . LEU B 1 39 ? -1.53 0.964 18.938 1 98.62 39 LEU B C 1
ATOM 1708 O O . LEU B 1 39 ? -0.475 1.042 18.297 1 98.62 39 LEU B O 1
ATOM 1712 N N . ASN B 1 40 ? -1.627 1.203 20.188 1 98.31 40 ASN B N 1
ATOM 1713 C CA . ASN B 1 40 ? -0.437 1.552 20.953 1 98.31 40 ASN B CA 1
ATOM 1714 C C . ASN B 1 40 ? 0.555 0.393 21.016 1 98.31 40 ASN B C 1
ATOM 1716 O O . ASN B 1 40 ? 1.766 0.603 20.922 1 98.31 40 ASN B O 1
ATOM 1720 N N . GLU B 1 41 ? 0.047 -0.724 21.188 1 98.38 41 GLU B N 1
ATOM 1721 C CA . GLU B 1 41 ? 0.899 -1.909 21.141 1 98.38 41 GLU B CA 1
ATOM 1722 C C . GLU B 1 41 ? 1.59 -2.039 19.797 1 98.38 41 GLU B C 1
ATOM 1724 O O . GLU B 1 41 ? 2.781 -2.344 19.719 1 98.38 41 GLU B O 1
ATOM 1729 N N . LEU B 1 42 ? 0.821 -1.839 18.766 1 98.25 42 LEU B N 1
ATOM 1730 C CA . LEU B 1 42 ? 1.357 -1.92 17.406 1 98.25 42 LEU B CA 1
ATOM 1731 C C . LEU B 1 42 ? 2.445 -0.873 17.188 1 98.25 42 LEU B C 1
ATOM 1733 O O . LEU B 1 42 ? 3.469 -1.155 16.562 1 98.25 42 LEU B O 1
ATOM 1737 N N . MET B 1 43 ? 2.193 0.306 17.703 1 98 43 MET B N 1
ATOM 1738 C CA . MET B 1 43 ? 3.191 1.369 17.625 1 98 43 MET B CA 1
ATOM 1739 C C . MET B 1 43 ? 4.516 0.92 18.234 1 98 43 MET B C 1
ATOM 1741 O O . MET B 1 43 ? 5.578 1.153 17.656 1 98 43 MET B O 1
ATOM 1745 N N . LYS B 1 44 ? 4.461 0.257 19.312 1 97.69 44 LYS B N 1
ATOM 1746 C CA . LYS B 1 44 ? 5.656 -0.229 20 1 97.69 44 LYS B CA 1
ATOM 1747 C C . LYS B 1 44 ? 6.352 -1.319 19.188 1 97.69 44 LYS B C 1
ATOM 1749 O O . LYS B 1 44 ? 7.578 -1.356 19.109 1 97.69 44 LYS B O 1
ATOM 1754 N N . ARG B 1 45 ? 5.574 -2.125 18.594 1 96.62 45 ARG B N 1
ATOM 1755 C CA . ARG B 1 45 ? 6.121 -3.221 17.797 1 96.62 45 ARG B CA 1
ATOM 1756 C C . ARG B 1 45 ? 6.941 -2.691 16.625 1 96.62 45 ARG B C 1
ATOM 1758 O O . ARG B 1 45 ? 7.926 -3.312 16.219 1 96.62 45 ARG B O 1
ATOM 1765 N N . TYR B 1 46 ? 6.551 -1.513 16.141 1 97.19 46 TYR B N 1
ATOM 1766 C CA . TYR B 1 46 ? 7.188 -0.981 14.938 1 97.19 46 TYR B CA 1
ATOM 1767 C C . TYR B 1 46 ? 8.289 0.005 15.297 1 97.19 46 TYR B C 1
ATOM 1769 O O . TYR B 1 46 ? 8.836 0.683 14.422 1 97.19 46 TYR B O 1
ATOM 1777 N N . GLU B 1 47 ? 8.688 0.092 16.5 1 95.69 47 GLU B N 1
ATOM 1778 C CA . GLU B 1 47 ? 9.633 1.106 16.969 1 95.69 47 GLU B CA 1
ATOM 1779 C C . GLU B 1 47 ? 10.977 0.977 16.266 1 95.69 47 GLU B C 1
ATOM 1781 O O . GLU B 1 47 ? 11.609 1.982 15.93 1 95.69 47 GLU B O 1
ATOM 1786 N N . SER B 1 48 ? 11.383 -0.209 15.984 1 95.06 48 SER B N 1
ATOM 1787 C CA . SER B 1 48 ? 12.711 -0.41 15.414 1 95.06 48 SER B CA 1
ATOM 1788 C C . SER B 1 48 ? 12.625 -0.753 13.93 1 95.06 48 SER B C 1
ATOM 1790 O O . SER B 1 48 ? 13.602 -1.2 13.328 1 95.06 48 SER B O 1
ATOM 1792 N N . SER B 1 49 ? 11.461 -0.57 13.336 1 96.88 49 SER B N 1
ATOM 1793 C CA . SER B 1 49 ? 11.219 -0.904 11.938 1 96.88 49 SER B CA 1
ATOM 1794 C C . SER B 1 49 ? 11.414 0.312 11.031 1 96.88 49 SER B C 1
ATOM 1796 O O . SER B 1 49 ? 11.562 1.434 11.523 1 96.88 49 SER B O 1
ATOM 1798 N N . ALA B 1 50 ? 11.531 0.088 9.805 1 98.12 50 ALA B N 1
ATOM 1799 C CA . ALA B 1 50 ? 11.516 1.169 8.82 1 98.12 50 ALA B CA 1
ATOM 1800 C C . ALA B 1 50 ? 10.133 1.808 8.734 1 98.12 50 ALA B C 1
ATOM 1802 O O . ALA B 1 50 ? 9.977 2.898 8.18 1 98.12 50 ALA B O 1
ATOM 1803 N N . ILE B 1 51 ? 9.117 1.085 9.227 1 97.75 51 ILE B N 1
ATOM 1804 C CA . ILE B 1 51 ? 7.723 1.519 9.195 1 97.75 51 ILE B CA 1
ATOM 1805 C C . ILE B 1 51 ? 7.316 2.045 10.57 1 97.75 51 ILE B C 1
ATOM 1807 O O . ILE B 1 51 ? 7.781 1.545 11.594 1 97.75 51 ILE B O 1
ATOM 1811 N N . SER B 1 52 ? 6.473 3.053 10.578 1 97.38 52 SER B N 1
ATOM 1812 C CA . SER B 1 52 ? 5.91 3.574 11.82 1 97.38 52 SER B CA 1
ATOM 1813 C C . SER B 1 52 ? 4.387 3.568 11.781 1 97.38 52 SER B C 1
ATOM 1815 O O . SER B 1 52 ? 3.787 3.582 10.711 1 97.38 52 SER B O 1
ATOM 1817 N N . VAL B 1 53 ? 3.812 3.385 12.945 1 97.88 53 VAL B N 1
ATOM 1818 C CA . VAL B 1 53 ? 2.387 3.605 13.156 1 97.88 53 VAL B CA 1
ATOM 1819 C C . VAL B 1 53 ? 2.154 5.016 13.695 1 97.88 53 VAL B C 1
ATOM 1821 O O . VAL B 1 53 ? 2.68 5.375 14.758 1 97.88 53 VAL B O 1
ATOM 1824 N N . VAL B 1 54 ? 1.339 5.797 12.945 1 96.31 54 VAL B N 1
ATOM 1825 C CA . VAL B 1 54 ? 1.192 7.188 13.359 1 96.31 54 VAL B CA 1
ATOM 1826 C C . VAL B 1 54 ? -0.288 7.566 13.398 1 96.31 54 VAL B C 1
ATOM 1828 O O . VAL B 1 54 ? -1.102 6.969 12.688 1 96.31 54 VAL B O 1
ATOM 1831 N N . GLU B 1 55 ? -0.566 8.438 14.25 1 95.94 55 GLU B N 1
ATOM 1832 C CA . GLU B 1 55 ? -1.873 9.094 14.25 1 95.94 55 GLU B CA 1
ATOM 1833 C C . GLU B 1 55 ? -1.813 10.445 13.547 1 95.94 55 GLU B C 1
ATOM 1835 O O . GLU B 1 55 ? -1.024 11.312 13.938 1 95.94 55 GLU B O 1
ATOM 1840 N N . ILE B 1 56 ? -2.564 10.586 12.492 1 95.25 56 ILE B N 1
ATOM 1841 C CA . ILE B 1 56 ? -2.648 11.844 11.742 1 95.25 56 ILE B CA 1
ATOM 1842 C C . ILE B 1 56 ? -4.07 12.391 11.812 1 95.25 56 ILE B C 1
ATOM 1844 O O . ILE B 1 56 ? -4.891 11.906 12.594 1 95.25 56 ILE B O 1
ATOM 1848 N N . ALA B 1 57 ? -4.336 13.422 11.141 1 94.31 57 ALA B N 1
ATOM 1849 C CA . ALA B 1 57 ? -5.629 14.094 11.234 1 94.31 57 ALA B CA 1
ATOM 1850 C C . ALA B 1 57 ? -6.762 13.172 10.805 1 94.31 57 ALA B C 1
ATOM 1852 O O . ALA B 1 57 ? -7.852 13.195 11.383 1 94.31 57 ALA B O 1
ATOM 1853 N N . SER B 1 58 ? -6.449 12.328 9.867 1 95.31 58 SER B N 1
ATOM 1854 C CA . SER B 1 58 ? -7.504 11.477 9.312 1 95.31 58 SER B CA 1
ATOM 1855 C C . SER B 1 58 ? -7.57 10.141 10.031 1 95.31 58 SER B C 1
ATOM 1857 O O . SER B 1 58 ? -8.398 9.289 9.695 1 95.31 58 SER B O 1
ATOM 1859 N N . GLY B 1 59 ? -6.66 9.969 10.961 1 97.19 59 GLY B N 1
ATOM 1860 C CA . GLY B 1 59 ? -6.672 8.719 11.695 1 97.19 59 GLY B CA 1
ATOM 1861 C C . GLY B 1 59 ? -5.297 8.094 11.836 1 97.19 59 GLY B C 1
ATOM 1862 O O . GLY B 1 59 ? -4.309 8.797 12.039 1 97.19 59 GLY B O 1
ATOM 1863 N N . TRP B 1 60 ? -5.344 6.746 11.844 1 98.06 60 TRP B N 1
ATOM 1864 C CA . TRP B 1 60 ? -4.113 5.992 12.039 1 98.06 60 TRP B CA 1
ATOM 1865 C C . TRP B 1 60 ? -3.639 5.375 10.727 1 98.06 60 TRP B C 1
ATOM 1867 O O . TRP B 1 60 ? -4.449 4.895 9.93 1 98.06 60 TRP B O 1
ATOM 1877 N N . ARG B 1 61 ? -2.307 5.387 10.539 1 97.88 61 ARG B N 1
ATOM 1878 C CA . ARG B 1 61 ? -1.79 4.727 9.344 1 97.88 61 ARG B CA 1
ATOM 1879 C C . ARG B 1 61 ? -0.394 4.164 9.586 1 97.88 61 ARG B C 1
ATOM 1881 O O . ARG B 1 61 ? 0.263 4.523 10.57 1 97.88 61 ARG B O 1
ATOM 1888 N N . LEU B 1 62 ? -0.007 3.16 8.758 1 97.88 62 LEU B N 1
ATOM 1889 C CA . LEU B 1 62 ? 1.389 2.764 8.602 1 97.88 62 LEU B CA 1
ATOM 1890 C C . LEU B 1 62 ? 2.09 3.641 7.57 1 97.88 62 LEU B C 1
ATOM 1892 O O . LEU B 1 62 ? 1.514 3.963 6.527 1 97.88 62 LEU B O 1
ATOM 1896 N N . GLN B 1 63 ? 3.285 4.035 7.922 1 96.69 63 GLN B N 1
ATOM 1897 C CA . GLN B 1 63 ? 4.043 4.809 6.945 1 96.69 63 GLN B CA 1
ATOM 1898 C C . GLN B 1 63 ? 5.539 4.543 7.078 1 96.69 63 GLN B C 1
ATOM 1900 O O . GLN B 1 63 ? 6.016 4.145 8.141 1 96.69 63 GLN B O 1
ATOM 1905 N N . VAL B 1 64 ? 6.258 4.742 5.973 1 97.06 64 VAL B N 1
ATOM 1906 C CA . VAL B 1 64 ? 7.711 4.613 6 1 97.06 64 VAL B CA 1
ATOM 1907 C C . VAL B 1 64 ? 8.32 5.824 6.707 1 97.06 64 VAL B C 1
ATOM 1909 O O . VAL B 1 64 ? 7.883 6.957 6.504 1 97.06 64 VAL B O 1
ATOM 1912 N N . ARG B 1 65 ? 9.336 5.531 7.492 1 96.25 65 ARG B N 1
ATOM 1913 C CA . ARG B 1 65 ? 10.078 6.625 8.117 1 96.25 65 ARG B CA 1
ATOM 1914 C C . ARG B 1 65 ? 10.836 7.434 7.082 1 96.25 65 ARG B C 1
ATOM 1916 O O . ARG B 1 65 ? 11.359 6.879 6.109 1 96.25 65 ARG B O 1
ATOM 1923 N N . PRO B 1 66 ? 10.984 8.773 7.332 1 92.62 66 PRO B N 1
ATOM 1924 C CA . PRO B 1 66 ? 11.633 9.656 6.363 1 92.62 66 PRO B CA 1
ATOM 1925 C C . PRO B 1 66 ? 13.078 9.25 6.074 1 92.62 66 PRO B C 1
ATOM 1927 O O . PRO B 1 66 ? 13.586 9.5 4.98 1 92.62 66 PRO B O 1
ATOM 1930 N N . ASP B 1 67 ? 13.711 8.578 6.992 1 94.75 67 ASP B N 1
ATOM 1931 C CA . ASP B 1 67 ? 15.109 8.18 6.883 1 94.75 67 ASP B CA 1
ATOM 1932 C C . ASP B 1 67 ? 15.344 7.316 5.648 1 94.75 67 ASP B C 1
ATOM 1934 O O . ASP B 1 67 ? 16.484 7.188 5.18 1 94.75 67 ASP B O 1
ATOM 1938 N N . TYR B 1 68 ? 14.281 6.785 5.062 1 96.5 68 TYR B N 1
ATOM 1939 C CA . TYR B 1 68 ? 14.469 5.797 4.008 1 96.5 68 TYR B CA 1
ATOM 1940 C C . TYR B 1 68 ? 14.008 6.34 2.662 1 96.5 68 TYR B C 1
ATOM 1942 O O . TYR B 1 68 ? 13.938 5.602 1.677 1 96.5 68 TYR B O 1
ATOM 1950 N N . PHE B 1 69 ? 13.727 7.594 2.57 1 93.62 69 PHE B N 1
ATOM 1951 C CA . PHE B 1 69 ? 13.195 8.211 1.362 1 93.62 69 PHE B CA 1
ATOM 1952 C C . PHE B 1 69 ? 14.211 8.141 0.226 1 93.62 69 PHE B C 1
ATOM 1954 O O . PHE B 1 69 ? 13.836 7.922 -0.93 1 93.62 69 PHE B O 1
ATOM 1961 N N . SER B 1 70 ? 15.445 8.344 0.582 1 94 70 SER B N 1
ATOM 1962 C CA . SER B 1 70 ? 16.469 8.289 -0.451 1 94 70 SER B CA 1
ATOM 1963 C C . SER B 1 70 ? 16.516 6.914 -1.107 1 94 70 SER B C 1
ATOM 1965 O O . SER B 1 70 ? 16.703 6.805 -2.32 1 94 70 SER B O 1
ATOM 1967 N N . ASP B 1 71 ? 16.375 5.84 -0.337 1 96.56 71 ASP B N 1
ATOM 1968 C CA . ASP B 1 71 ? 16.359 4.48 -0.865 1 96.56 71 ASP B CA 1
ATOM 1969 C C . ASP B 1 71 ? 15.188 4.27 -1.812 1 96.56 71 ASP B C 1
ATOM 1971 O O . ASP B 1 71 ? 15.328 3.643 -2.863 1 96.56 71 ASP B O 1
ATOM 1975 N N . ILE B 1 72 ? 14.039 4.816 -1.402 1 96.44 72 ILE B N 1
ATOM 1976 C CA . ILE B 1 72 ? 12.82 4.68 -2.203 1 96.44 72 ILE B CA 1
ATOM 1977 C C . ILE B 1 72 ? 12.992 5.422 -3.525 1 96.44 72 ILE B C 1
ATOM 1979 O O . ILE B 1 72 ? 12.617 4.91 -4.582 1 96.44 72 ILE B O 1
ATOM 1983 N N . CYS B 1 73 ? 13.609 6.586 -3.459 1 95.19 73 CYS B N 1
ATOM 1984 C CA . CYS B 1 73 ? 13.898 7.352 -4.668 1 95.19 73 CYS B CA 1
ATOM 1985 C C . CYS B 1 73 ? 14.844 6.586 -5.586 1 95.19 73 CYS B C 1
ATOM 1987 O O . CYS B 1 73 ? 14.641 6.543 -6.797 1 95.19 73 CYS B O 1
ATOM 1989 N N . ALA B 1 74 ? 15.844 6.027 -5.016 1 95 74 ALA B N 1
ATOM 1990 C CA . ALA B 1 74 ? 16.812 5.262 -5.785 1 95 74 ALA B CA 1
ATOM 1991 C C . ALA B 1 74 ? 16.156 4.082 -6.492 1 95 74 ALA B C 1
ATOM 1993 O O . ALA B 1 74 ? 16.422 3.826 -7.668 1 95 74 ALA B O 1
ATOM 1994 N N . LEU B 1 75 ? 15.289 3.383 -5.836 1 96.19 75 LEU B N 1
ATOM 1995 C CA . LEU B 1 75 ? 14.594 2.244 -6.422 1 96.19 75 LEU B CA 1
ATOM 1996 C C . LEU B 1 75 ? 13.766 2.674 -7.629 1 96.19 75 LEU B C 1
ATOM 1998 O O . LEU B 1 75 ? 13.695 1.956 -8.633 1 96.19 75 LEU B O 1
ATOM 2002 N N . ASN B 1 76 ? 13.164 3.82 -7.492 1 94.62 76 ASN B N 1
ATOM 2003 C CA . ASN B 1 76 ? 12.227 4.273 -8.516 1 94.62 76 ASN B CA 1
ATOM 2004 C C . ASN B 1 76 ? 12.914 5.133 -9.57 1 94.62 76 ASN B C 1
ATOM 2006 O O . ASN B 1 76 ? 12.266 5.641 -10.484 1 94.62 76 ASN B O 1
ATOM 2010 N N . HIS B 1 77 ? 14.172 5.25 -9.461 1 93.62 77 HIS B N 1
ATOM 2011 C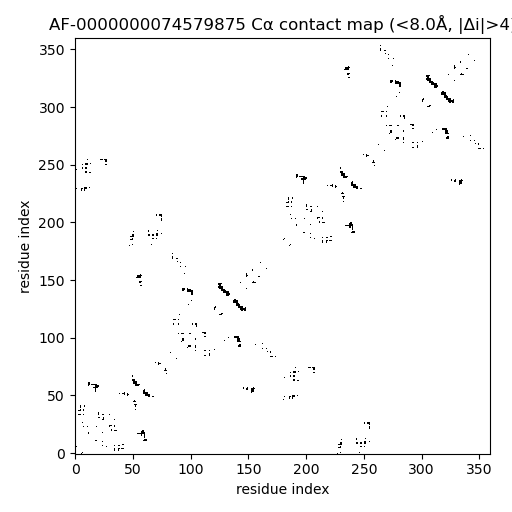 CA . HIS B 1 77 ? 14.953 6.09 -10.367 1 93.62 77 HIS B CA 1
ATOM 2012 C C . HIS B 1 77 ? 14.352 7.488 -10.469 1 93.62 77 HIS B C 1
ATOM 2014 O O . HIS B 1 77 ? 14.219 8.031 -11.57 1 93.62 77 HIS B O 1
ATOM 2020 N N . MET B 1 78 ? 13.961 7.883 -9.328 1 90.88 78 MET B N 1
ATOM 2021 C CA . MET B 1 78 ? 13.359 9.211 -9.242 1 90.88 78 MET B CA 1
ATOM 2022 C C . MET B 1 78 ? 14.211 10.141 -8.391 1 90.88 78 MET B C 1
ATOM 2024 O O . MET B 1 78 ? 15 9.68 -7.559 1 90.88 78 MET B O 1
ATOM 2028 N N . GLN B 1 79 ? 14.086 11.398 -8.664 1 89.94 79 GLN B N 1
ATOM 2029 C CA . GLN B 1 79 ? 14.688 12.43 -7.82 1 89.94 79 GLN B CA 1
ATOM 2030 C C . GLN B 1 79 ? 13.641 13.086 -6.926 1 89.94 79 GLN B C 1
ATOM 2032 O O . GLN B 1 79 ? 12.508 13.312 -7.348 1 89.94 79 GLN B O 1
ATOM 2037 N N . PRO B 1 80 ? 14.086 13.297 -5.715 1 84.44 80 PRO B N 1
ATOM 2038 C CA . PRO B 1 80 ? 13.125 13.977 -4.836 1 84.44 80 PRO B CA 1
ATOM 2039 C C . PRO B 1 80 ? 12.68 15.328 -5.383 1 84.44 80 PRO B C 1
ATOM 2041 O O . PRO B 1 80 ? 13.477 16.047 -5.984 1 84.44 80 PRO B O 1
ATOM 2044 N N . VAL B 1 81 ? 11.422 15.531 -5.258 1 82.38 81 VAL B N 1
ATOM 2045 C CA . VAL B 1 81 ? 10.898 16.844 -5.621 1 82.38 81 VAL B CA 1
ATOM 2046 C C . VAL B 1 81 ? 11.344 17.875 -4.59 1 82.38 81 VAL B C 1
ATOM 2048 O O . VAL B 1 81 ? 11.25 17.656 -3.383 1 82.38 81 VAL B O 1
ATOM 2051 N N . THR B 1 82 ? 11.93 18.906 -5.121 1 88.31 82 THR B N 1
ATOM 2052 C CA . THR B 1 82 ? 12.336 20 -4.242 1 88.31 82 THR B CA 1
ATOM 2053 C C . THR B 1 82 ? 11.531 21.266 -4.543 1 88.31 82 THR B C 1
ATOM 2055 O O . THR B 1 82 ? 11.172 21.516 -5.695 1 88.31 82 THR B O 1
ATOM 2058 N N . TYR B 1 83 ? 11.219 21.906 -3.486 1 88.62 83 TYR B N 1
ATOM 2059 C CA . TYR B 1 83 ? 10.523 23.172 -3.617 1 88.62 83 TYR B CA 1
ATOM 2060 C C . TYR B 1 83 ? 11.422 24.344 -3.201 1 88.62 83 TYR B C 1
ATOM 2062 O O . TYR B 1 83 ? 12.367 24.156 -2.43 1 88.62 83 TYR B O 1
ATOM 2070 N N . SER B 1 84 ? 11.125 25.531 -3.742 1 90.69 84 SER B N 1
ATOM 2071 C CA . SER B 1 84 ? 11.93 26.719 -3.479 1 90.69 84 SER B CA 1
ATOM 2072 C C . SER B 1 84 ? 11.758 27.188 -2.041 1 90.69 84 SER B C 1
ATOM 2074 O O . SER B 1 84 ? 10.797 26.812 -1.368 1 90.69 84 SER B O 1
ATOM 2076 N N . ARG B 1 85 ? 12.734 27.953 -1.616 1 89.75 85 ARG B N 1
ATOM 2077 C CA . ARG B 1 85 ? 12.625 28.594 -0.311 1 89.75 85 ARG B CA 1
ATOM 2078 C C . ARG B 1 85 ? 11.344 29.406 -0.213 1 89.75 85 ARG B C 1
ATOM 2080 O O . ARG B 1 85 ? 10.648 29.375 0.803 1 89.75 85 ARG B O 1
ATOM 2087 N N . ALA B 1 86 ? 11.117 30.125 -1.276 1 92.88 86 ALA B N 1
ATOM 2088 C CA . ALA B 1 86 ? 9.922 30.953 -1.32 1 92.88 86 ALA B CA 1
ATOM 2089 C C . ALA B 1 86 ? 8.664 30.125 -1.114 1 92.88 86 ALA B C 1
ATOM 2091 O O . ALA B 1 86 ? 7.719 30.562 -0.454 1 92.88 86 ALA B O 1
ATOM 2092 N N . PHE B 1 87 ? 8.648 28.984 -1.667 1 94.62 87 PHE B N 1
ATOM 2093 C CA . PHE B 1 87 ? 7.547 28.047 -1.499 1 94.62 87 PHE B CA 1
ATOM 2094 C C . PHE B 1 87 ? 7.332 27.719 -0.026 1 94.62 87 PHE B C 1
ATOM 2096 O O . PHE B 1 87 ? 6.227 27.875 0.497 1 94.62 87 PHE B O 1
ATOM 2103 N N . TRP B 1 88 ? 8.305 27.312 0.602 1 92.31 88 TRP B N 1
ATOM 2104 C CA . TRP B 1 88 ? 8.227 26.891 1.997 1 92.31 88 TRP B CA 1
ATOM 2105 C C . TRP B 1 88 ? 7.895 28.078 2.904 1 92.31 88 TRP B C 1
ATOM 2107 O O . TRP B 1 88 ? 7.113 27.938 3.85 1 92.31 88 TRP B O 1
ATOM 2117 N N . GLU B 1 89 ? 8.461 29.25 2.637 1 92.25 89 GLU B N 1
ATOM 2118 C CA . GLU B 1 89 ? 8.164 30.438 3.408 1 92.25 89 GLU B CA 1
ATOM 2119 C C . GLU B 1 89 ? 6.691 30.828 3.283 1 92.25 89 GLU B C 1
ATOM 2121 O O . GLU B 1 89 ? 6.051 31.188 4.277 1 92.25 89 GLU B O 1
ATOM 2126 N N . THR B 1 90 ? 6.242 30.766 2.082 1 94.88 90 THR B N 1
ATOM 2127 C CA . THR B 1 90 ? 4.836 31.078 1.855 1 94.88 90 THR B CA 1
ATOM 2128 C C . THR B 1 90 ? 3.938 30.109 2.633 1 94.88 90 THR B C 1
ATOM 2130 O O . THR B 1 90 ? 3.021 30.547 3.334 1 94.88 90 THR B O 1
ATOM 2133 N N . LEU B 1 91 ? 4.301 28.844 2.51 1 95.19 91 LEU B N 1
ATOM 2134 C CA . LEU B 1 91 ? 3.516 27.844 3.221 1 95.19 91 LEU B CA 1
ATOM 2135 C C . LEU B 1 91 ? 3.555 28.094 4.727 1 95.19 91 LEU B C 1
ATOM 2137 O O . LEU B 1 91 ? 2.52 28.047 5.395 1 95.19 91 LEU B O 1
ATOM 2141 N N . ALA B 1 92 ? 4.691 28.297 5.219 1 93.12 92 ALA B N 1
ATOM 2142 C CA . ALA B 1 92 ? 4.855 28.516 6.652 1 93.12 92 ALA B CA 1
ATOM 2143 C C . ALA B 1 92 ? 3.988 29.688 7.125 1 93.12 92 ALA B C 1
ATOM 2145 O O . ALA B 1 92 ? 3.357 29.594 8.18 1 93.12 92 ALA B O 1
ATOM 2146 N N . TYR B 1 93 ? 3.986 30.703 6.371 1 93.12 93 TYR B N 1
ATOM 2147 C CA . TYR B 1 93 ? 3.18 31.859 6.75 1 93.12 93 TYR B CA 1
ATOM 2148 C C . TYR B 1 93 ? 1.7 31.484 6.805 1 93.12 93 TYR B C 1
ATOM 2150 O O . TYR B 1 93 ? 0.993 31.875 7.734 1 93.12 93 TYR B O 1
ATOM 2158 N N . ILE B 1 94 ? 1.269 30.812 5.82 1 96.19 94 ILE B N 1
ATOM 2159 C CA . ILE B 1 94 ? -0.13 30.391 5.805 1 96.19 94 ILE B CA 1
ATOM 2160 C C . ILE B 1 94 ? -0.42 29.516 7.016 1 96.19 94 ILE B C 1
ATOM 2162 O O . ILE B 1 94 ? -1.426 29.703 7.703 1 96.19 94 ILE B O 1
ATOM 2166 N N . VAL B 1 95 ? 0.447 28.609 7.301 1 95.19 95 VAL B N 1
ATOM 2167 C CA . VAL B 1 95 ? 0.279 27.656 8.391 1 95.19 95 VAL B CA 1
ATOM 2168 C C . VAL B 1 95 ? 0.127 28.406 9.711 1 95.19 95 VAL B C 1
ATOM 2170 O O . VAL B 1 95 ? -0.818 28.156 10.469 1 95.19 95 VAL B O 1
ATOM 2173 N N . TYR B 1 96 ? 0.881 29.391 9.93 1 92.88 96 TYR B N 1
ATOM 2174 C CA . TYR B 1 96 ? 0.979 29.938 11.281 1 92.88 96 TYR B CA 1
ATOM 2175 C C . TYR B 1 96 ? 0.119 31.188 11.43 1 92.88 96 TYR B C 1
ATOM 2177 O O . TYR B 1 96 ? -0.112 31.656 12.547 1 92.88 96 TYR B O 1
ATOM 2185 N N . HIS B 1 97 ? -0.417 31.703 10.359 1 93.88 97 HIS B N 1
ATOM 2186 C CA . HIS B 1 97 ? -1.164 32.938 10.453 1 93.88 97 HIS B CA 1
ATOM 2187 C C . HIS B 1 97 ? -2.553 32.812 9.844 1 93.88 97 HIS B C 1
ATOM 2189 O O . HIS B 1 97 ? -3.326 33.781 9.82 1 93.88 97 HIS B O 1
ATOM 2195 N N . GLN B 1 98 ? -2.914 31.734 9.398 1 95.44 98 GLN B N 1
ATOM 2196 C CA . GLN B 1 98 ? -4.18 31.531 8.695 1 95.44 98 GLN B CA 1
ATOM 2197 C C . GLN B 1 98 ? -5.363 31.891 9.594 1 95.44 98 GLN B C 1
ATOM 2199 O O . GLN B 1 98 ? -5.285 31.766 10.812 1 95.44 98 GLN B O 1
ATOM 2204 N N . PRO B 1 99 ? -6.48 32.312 8.891 1 98.06 99 PRO B N 1
ATOM 2205 C CA . PRO B 1 99 ? -6.594 32.594 7.461 1 98.06 99 PRO B CA 1
ATOM 2206 C C . PRO B 1 99 ? -5.93 33.906 7.051 1 98.06 99 PRO B C 1
ATOM 2208 O O . PRO B 1 99 ? -5.973 34.875 7.801 1 98.06 99 PRO B O 1
ATOM 2211 N N . VAL B 1 100 ? -5.27 33.938 5.898 1 98.31 100 VAL B N 1
ATOM 2212 C CA . VAL B 1 100 ? -4.5 35.125 5.492 1 98.31 100 VAL B CA 1
ATOM 2213 C C . VAL B 1 100 ? -4.703 35.375 4 1 98.31 100 VAL B C 1
ATOM 2215 O O . VAL B 1 100 ? -4.984 34.469 3.236 1 98.31 100 VAL B O 1
ATOM 2218 N N . THR B 1 101 ? -4.547 36.625 3.596 1 98.31 101 THR B N 1
ATOM 2219 C CA . THR B 1 101 ? -4.637 37 2.189 1 98.31 101 THR B CA 1
ATOM 2220 C C . THR B 1 101 ? -3.258 37 1.538 1 98.31 101 THR B C 1
ATOM 2222 O O . THR B 1 101 ? -2.238 37 2.232 1 98.31 101 THR B O 1
ATOM 2225 N N . ARG B 1 102 ? -3.252 36.969 0.19 1 97.88 102 ARG B N 1
ATOM 2226 C CA . ARG B 1 102 ? -1.994 37.062 -0.544 1 97.88 102 ARG B CA 1
ATOM 2227 C C . ARG B 1 102 ? -1.254 38.375 -0.196 1 97.88 102 ARG B C 1
ATOM 2229 O O . ARG B 1 102 ? -0.03 38.344 -0.052 1 97.88 102 ARG B O 1
ATOM 2236 N N . ALA B 1 103 ? -2.045 39.375 -0.039 1 97.06 103 ALA B N 1
ATOM 2237 C CA . ALA B 1 103 ? -1.448 40.688 0.264 1 97.06 103 ALA B CA 1
ATOM 2238 C C . ALA B 1 103 ? -0.743 40.656 1.617 1 97.06 103 ALA B C 1
ATOM 2240 O O . ALA B 1 103 ? 0.342 41.219 1.768 1 97.06 103 ALA B O 1
ATOM 2241 N N . GLU B 1 104 ? -1.3 40.031 2.549 1 97.38 104 GLU B N 1
ATOM 2242 C CA . GLU B 1 104 ? -0.707 39.906 3.877 1 97.38 104 GLU B CA 1
ATOM 2243 C C . GLU B 1 104 ? 0.562 39.062 3.84 1 97.38 104 GLU B C 1
ATOM 2245 O O . GLU B 1 104 ? 1.545 39.375 4.516 1 97.38 104 GLU B O 1
ATOM 2250 N N . ILE B 1 105 ? 0.552 38.062 3.08 1 97.31 105 ILE B N 1
ATOM 2251 C CA . ILE B 1 105 ? 1.724 37.188 2.908 1 97.31 105 ILE B CA 1
ATOM 2252 C C . ILE B 1 105 ? 2.867 38 2.307 1 97.31 105 ILE B C 1
ATOM 2254 O O . ILE B 1 105 ? 3.986 38 2.826 1 97.31 105 ILE B O 1
ATOM 2258 N N . ASP B 1 106 ? 2.496 38.75 1.29 1 97.44 106 ASP B N 1
ATOM 2259 C CA . ASP B 1 106 ? 3.502 39.531 0.604 1 97.44 106 ASP B CA 1
ATOM 2260 C C . ASP B 1 106 ? 4.086 40.594 1.532 1 97.44 106 ASP B C 1
ATOM 2262 O O . ASP B 1 106 ? 5.289 40.875 1.513 1 97.44 106 ASP B O 1
ATOM 2266 N N . ARG B 1 107 ? 3.256 41.156 2.312 1 96.06 107 ARG B N 1
ATOM 2267 C CA . ARG B 1 107 ? 3.688 42.219 3.234 1 96.06 107 ARG B CA 1
ATOM 2268 C C . ARG B 1 107 ? 4.711 41.656 4.227 1 96.06 107 ARG B C 1
ATOM 2270 O O . ARG B 1 107 ? 5.75 42.312 4.457 1 96.06 107 ARG B O 1
ATOM 2277 N N . VAL B 1 108 ? 4.457 40.562 4.727 1 92.94 108 VAL B N 1
ATOM 2278 C CA . VAL B 1 108 ? 5.324 39.969 5.75 1 92.94 108 VAL B CA 1
ATOM 2279 C C . VAL B 1 108 ? 6.629 39.5 5.113 1 92.94 108 VAL B C 1
ATOM 2281 O O . VAL B 1 108 ? 7.699 39.656 5.707 1 92.94 108 VAL B O 1
ATOM 2284 N N . ARG B 1 109 ? 6.453 38.969 3.975 1 91.69 109 ARG B N 1
ATOM 2285 C CA . ARG B 1 109 ? 7.637 38.469 3.293 1 91.69 109 ARG B CA 1
ATOM 2286 C C . ARG B 1 109 ? 8.43 39.594 2.652 1 91.69 109 ARG B C 1
ATOM 2288 O O . ARG B 1 109 ? 9.617 39.438 2.35 1 91.69 109 ARG B O 1
ATOM 2295 N N . GLY B 1 110 ? 7.852 40.656 2.387 1 94.56 110 GLY B N 1
ATOM 2296 C CA . GLY B 1 110 ? 8.492 41.812 1.784 1 94.56 110 GLY B CA 1
ATOM 2297 C C . GLY B 1 110 ? 8.703 41.656 0.288 1 94.56 110 GLY B C 1
ATOM 2298 O O . GLY B 1 110 ? 9.477 42.406 -0.311 1 94.56 110 GLY B O 1
ATOM 2299 N N . VAL B 1 111 ? 8.164 40.625 -0.295 1 95.88 111 VAL B N 1
ATOM 2300 C CA . VAL B 1 111 ? 8.25 40.406 -1.732 1 95.88 111 VAL B CA 1
ATOM 2301 C C . VAL B 1 111 ? 6.922 39.844 -2.248 1 95.88 111 VAL B C 1
ATOM 2303 O O . VAL B 1 111 ? 6.133 39.281 -1.48 1 95.88 111 VAL B O 1
ATOM 2306 N N . THR B 1 112 ? 6.703 40.188 -3.549 1 96.56 112 THR B N 1
ATOM 2307 C CA . THR B 1 112 ? 5.52 39.625 -4.176 1 96.56 112 THR B CA 1
ATOM 2308 C C . THR B 1 112 ? 5.727 38.125 -4.461 1 96.56 112 THR B C 1
ATOM 2310 O O . THR B 1 112 ? 6.699 37.75 -5.113 1 96.56 112 THR B O 1
ATOM 2313 N N . THR B 1 113 ? 4.879 37.375 -3.959 1 96.81 113 THR B N 1
ATOM 2314 C CA . THR B 1 113 ? 4.98 35.938 -4.148 1 96.81 113 THR B CA 1
ATOM 2315 C C . THR B 1 113 ? 4.512 35.531 -5.547 1 96.81 113 THR B C 1
ATOM 2317 O O . THR B 1 113 ? 3.445 35.969 -5.996 1 96.81 113 THR B O 1
ATOM 2320 N N . ASN B 1 114 ? 5.309 34.719 -6.184 1 96.44 114 ASN B N 1
ATOM 2321 C CA . ASN B 1 114 ? 4.941 34.219 -7.496 1 96.44 114 ASN B CA 1
ATOM 2322 C C . ASN B 1 114 ? 3.646 33.406 -7.434 1 96.44 114 ASN B C 1
ATOM 2324 O O . ASN B 1 114 ? 3.496 32.531 -6.586 1 96.44 114 ASN B O 1
ATOM 2328 N N . THR B 1 115 ? 2.777 33.688 -8.383 1 97.12 115 THR B N 1
ATOM 2329 C CA . THR B 1 115 ? 1.475 33.031 -8.43 1 97.12 115 THR B CA 1
ATOM 2330 C C . THR B 1 115 ? 1.632 31.516 -8.578 1 97.12 115 THR B C 1
ATOM 2332 O O . THR B 1 115 ? 0.801 30.75 -8.086 1 97.12 115 THR B O 1
ATOM 2335 N N . ARG B 1 116 ? 2.682 31.078 -9.156 1 97.44 116 ARG B N 1
ATOM 2336 C CA . ARG B 1 116 ? 2.941 29.656 -9.367 1 97.44 116 ARG B CA 1
ATOM 2337 C C . ARG B 1 116 ? 3.08 28.922 -8.047 1 97.44 116 ARG B C 1
ATOM 2339 O O . ARG B 1 116 ? 2.723 27.75 -7.941 1 97.44 116 ARG B O 1
ATOM 2346 N N . ILE B 1 117 ? 3.561 29.594 -7.082 1 97.81 117 ILE B N 1
ATOM 2347 C CA . ILE B 1 117 ? 3.734 28.984 -5.762 1 97.81 117 ILE B CA 1
ATOM 2348 C C . ILE B 1 117 ? 2.371 28.609 -5.18 1 97.81 117 ILE B C 1
ATOM 2350 O O . ILE B 1 117 ? 2.191 27.516 -4.66 1 97.81 117 ILE B O 1
ATOM 2354 N N . TYR B 1 118 ? 1.457 29.516 -5.32 1 98.19 118 TYR B N 1
ATOM 2355 C CA . TYR B 1 118 ? 0.109 29.234 -4.844 1 98.19 118 TYR B CA 1
ATOM 2356 C C . TYR B 1 118 ? -0.511 28.078 -5.617 1 98.19 118 TYR B C 1
ATOM 2358 O O . TYR B 1 118 ? -1.159 27.203 -5.031 1 98.19 118 TYR B O 1
ATOM 2366 N N . GLN B 1 119 ? -0.31 28.109 -6.891 1 98.25 119 GLN B N 1
ATOM 2367 C CA . GLN B 1 119 ? -0.827 27.031 -7.719 1 98.25 119 GLN B CA 1
ATOM 2368 C C . GLN B 1 119 ? -0.269 25.688 -7.273 1 98.25 119 GLN B C 1
ATOM 2370 O O . GLN B 1 119 ? -1.008 24.703 -7.176 1 98.25 119 GLN B O 1
ATOM 2375 N N . GLN B 1 120 ? 0.98 25.656 -6.977 1 97.69 120 GLN B N 1
ATOM 2376 C CA . GLN B 1 120 ? 1.613 24.422 -6.5 1 97.69 120 GLN B CA 1
ATOM 2377 C C . GLN B 1 120 ? 0.999 23.969 -5.18 1 97.69 120 GLN B C 1
ATOM 2379 O O . GLN B 1 120 ? 0.724 22.781 -5 1 97.69 120 GLN B O 1
ATOM 2384 N N . LEU B 1 121 ? 0.786 24.906 -4.328 1 98.31 121 LEU B N 1
ATOM 2385 C CA . LEU B 1 121 ? 0.209 24.594 -3.025 1 98.31 121 LEU B CA 1
ATOM 2386 C C . LEU B 1 121 ? -1.217 24.062 -3.174 1 98.31 121 LEU B C 1
ATOM 2388 O O . LEU B 1 121 ? -1.614 23.125 -2.48 1 98.31 121 LEU B O 1
ATOM 2392 N N . PHE B 1 122 ? -1.947 24.672 -4.117 1 98.62 122 PHE B N 1
ATOM 2393 C CA . PHE B 1 122 ? -3.297 24.203 -4.41 1 98.62 122 PHE B CA 1
ATOM 2394 C C . PHE B 1 122 ? -3.264 22.812 -5.031 1 98.62 122 PHE B C 1
ATOM 2396 O O . PHE B 1 122 ? -4.059 21.938 -4.66 1 98.62 122 PHE B O 1
ATOM 2403 N N . ASP B 1 123 ? -2.342 22.578 -5.898 1 98.06 123 ASP B N 1
ATOM 2404 C CA . ASP B 1 123 ? -2.23 21.297 -6.602 1 98.06 123 ASP B CA 1
ATOM 2405 C C . ASP B 1 123 ? -1.92 20.156 -5.629 1 98.06 123 ASP B C 1
ATOM 2407 O O . ASP B 1 123 ? -2.385 19.031 -5.812 1 98.06 123 ASP B O 1
ATOM 2411 N N . LEU B 1 124 ? -1.179 20.469 -4.621 1 95.56 124 LEU B N 1
ATOM 2412 C CA . LEU B 1 124 ? -0.839 19.5 -3.594 1 95.56 124 LEU B CA 1
ATOM 2413 C C . LEU B 1 124 ? -2.02 19.266 -2.654 1 95.56 124 LEU B C 1
ATOM 2415 O O . LEU B 1 124 ? -2.018 18.297 -1.877 1 95.56 124 LEU B O 1
ATOM 2419 N N . GLY B 1 125 ? -2.928 20.188 -2.77 1 98.25 125 GLY B N 1
ATOM 2420 C CA . GLY B 1 125 ? -4.07 20.109 -1.871 1 98.25 125 GLY B CA 1
ATOM 2421 C C . GLY B 1 125 ? -3.752 20.578 -0.464 1 98.25 125 GLY B C 1
ATOM 2422 O O . GLY B 1 125 ? -4.43 20.203 0.492 1 98.25 125 GLY B O 1
ATOM 2423 N N . TRP B 1 126 ? -2.684 21.391 -0.315 1 97.81 126 TRP B N 1
ATOM 2424 C CA . TRP B 1 126 ? -2.211 21.766 1.015 1 97.81 126 TRP B CA 1
ATOM 2425 C C . TRP B 1 126 ? -2.887 23.031 1.5 1 97.81 126 TRP B C 1
ATOM 2427 O O . TRP B 1 126 ? -2.881 23.328 2.697 1 97.81 126 TRP B O 1
ATOM 2437 N N . ILE B 1 127 ? -3.508 23.812 0.576 1 98.62 127 ILE B N 1
ATOM 2438 C CA . ILE B 1 127 ? -4.219 25.031 0.979 1 98.62 127 ILE B CA 1
ATOM 2439 C C . ILE B 1 127 ? -5.57 25.094 0.273 1 98.62 127 ILE B C 1
ATOM 2441 O O . ILE B 1 127 ? -5.805 24.375 -0.699 1 98.62 127 ILE B O 1
ATOM 2445 N N . VAL B 1 128 ? -6.418 25.953 0.791 1 98.75 128 VAL B N 1
ATOM 2446 C CA . VAL B 1 128 ? -7.762 26.172 0.264 1 98.75 128 VAL B CA 1
ATOM 2447 C C . VAL B 1 128 ? -8.18 27.609 0.513 1 98.75 128 VAL B C 1
ATOM 2449 O O . VAL B 1 128 ? -7.598 28.297 1.356 1 98.75 128 VAL B O 1
ATOM 2452 N N . VAL B 1 129 ? -9.164 28.047 -0.299 1 98.69 129 VAL B N 1
ATOM 2453 C CA . VAL B 1 129 ? -9.82 29.312 0.007 1 98.69 129 VAL B CA 1
ATOM 2454 C C . VAL B 1 129 ? -10.867 29.109 1.099 1 98.69 129 VAL B C 1
ATOM 2456 O O . VAL B 1 129 ? -11.852 28.391 0.895 1 98.69 129 VAL B O 1
ATOM 2459 N N . ALA B 1 130 ? -10.633 29.719 2.244 1 98.06 130 ALA B N 1
ATOM 2460 C CA . ALA B 1 130 ? -11.5 29.516 3.404 1 98.06 130 ALA B CA 1
ATOM 2461 C C . ALA B 1 130 ? -12.477 30.656 3.58 1 98.06 130 ALA B C 1
ATOM 2463 O O . ALA B 1 130 ? -13.125 30.781 4.621 1 98.06 130 ALA B O 1
ATOM 2464 N N . GLY B 1 131 ? -12.586 31.516 2.691 1 97.81 131 GLY B N 1
ATOM 2465 C CA . GLY B 1 131 ? -13.422 32.688 2.725 1 97.81 131 GLY B CA 1
ATOM 2466 C C . GLY B 1 131 ? -12.797 33.906 2.033 1 97.81 131 GLY B C 1
ATOM 2467 O O . GLY B 1 131 ? -11.875 33.75 1.224 1 97.81 131 GLY B O 1
ATOM 2468 N N . GLN B 1 132 ? -13.5 35.031 2.281 1 98.12 132 GLN B N 1
ATOM 2469 C CA . GLN B 1 132 ? -13 36.281 1.75 1 98.12 132 GLN B CA 1
ATOM 2470 C C . GLN B 1 132 ? -12.914 37.344 2.842 1 98.12 132 GLN B C 1
ATOM 2472 O O . GLN B 1 132 ? -13.766 37.406 3.734 1 98.12 132 GLN B O 1
ATOM 2477 N N . LYS B 1 133 ? -11.859 38.062 2.732 1 96.81 133 LYS B N 1
ATOM 2478 C CA . LYS B 1 133 ? -11.688 39.156 3.701 1 96.81 133 LYS B CA 1
ATOM 2479 C C . LYS B 1 133 ? -12.664 40.281 3.434 1 96.81 133 LYS B C 1
ATOM 2481 O O . LYS B 1 133 ? -12.891 40.656 2.281 1 96.81 133 LYS B O 1
ATOM 2486 N N . GLU B 1 134 ? -13.203 40.875 4.531 1 96.69 134 GLU B N 1
ATOM 2487 C CA . GLU B 1 134 ? -14.219 41.938 4.41 1 96.69 134 GLU B CA 1
ATOM 2488 C C . GLU B 1 134 ? -13.578 43.312 4.219 1 96.69 134 GLU B C 1
ATOM 2490 O O . GLU B 1 134 ? -13.773 44.188 5.039 1 96.69 134 GLU B O 1
ATOM 2495 N N . VAL B 1 135 ? -12.859 43.469 3.242 1 95.75 135 VAL B N 1
ATOM 2496 C CA . VAL B 1 135 ? -12.242 44.719 2.828 1 95.75 135 VAL B CA 1
ATOM 2497 C C . VAL B 1 135 ? -12.492 44.969 1.34 1 95.75 135 VAL B C 1
ATOM 2499 O O . VAL B 1 135 ? -13.086 44.125 0.664 1 95.75 135 VAL B O 1
ATOM 2502 N N . VAL B 1 136 ? -12.125 46.125 0.869 1 94.44 136 VAL B N 1
ATOM 2503 C CA . VAL B 1 136 ? -12.289 46.438 -0.544 1 94.44 136 VAL B CA 1
ATOM 2504 C C . VAL B 1 136 ? -11.641 45.375 -1.402 1 94.44 136 VAL B C 1
ATOM 2506 O O . VAL B 1 136 ? -10.508 44.969 -1.139 1 94.44 136 VAL B O 1
ATOM 2509 N N . GLY B 1 137 ? -12.297 44.781 -2.363 1 96.31 137 GLY B N 1
ATOM 2510 C CA . GLY B 1 137 ? -11.797 43.75 -3.27 1 96.31 137 GLY B CA 1
ATOM 2511 C C . GLY B 1 137 ? -12.094 42.344 -2.801 1 96.31 137 GLY B C 1
ATOM 2512 O O . GLY B 1 137 ? -11.953 41.406 -3.568 1 96.31 137 GLY B O 1
ATOM 2513 N N . ARG B 1 138 ? -12.375 42.219 -1.589 1 97.5 138 ARG B N 1
ATOM 2514 C CA . ARG B 1 138 ? -12.758 40.969 -0.961 1 97.5 138 ARG B CA 1
ATOM 2515 C C . ARG B 1 138 ? -11.773 39.844 -1.329 1 97.5 138 ARG B C 1
ATOM 2517 O O . ARG B 1 138 ? -12.172 38.812 -1.885 1 97.5 138 ARG B O 1
ATOM 2524 N N . PRO B 1 139 ? -10.523 40.062 -1.005 1 97.94 139 PRO B N 1
ATOM 2525 C CA . PRO B 1 139 ? -9.539 39.031 -1.383 1 97.94 139 PRO B CA 1
ATOM 2526 C C . PRO B 1 139 ? -9.758 37.719 -0.663 1 97.94 139 PRO B C 1
ATOM 2528 O O . PRO B 1 139 ? -10.266 37.688 0.461 1 97.94 139 PRO B O 1
ATOM 2531 N N . ASP B 1 140 ? -9.352 36.656 -1.348 1 98.44 140 ASP B N 1
ATOM 2532 C CA . ASP B 1 140 ? -9.461 35.312 -0.795 1 98.44 140 ASP B CA 1
ATOM 2533 C C . ASP B 1 140 ? -8.625 35.156 0.473 1 98.44 140 ASP B C 1
ATOM 2535 O O . ASP B 1 140 ? -7.512 35.688 0.551 1 98.44 140 ASP B O 1
ATOM 2539 N N . LEU B 1 141 ? -9.219 34.469 1.463 1 98.81 141 LEU B N 1
ATOM 2540 C CA . LEU B 1 141 ? -8.484 34.031 2.648 1 98.81 141 LEU B CA 1
ATOM 2541 C C . LEU B 1 141 ? -7.996 32.594 2.498 1 98.81 141 LEU B C 1
ATOM 2543 O O . LEU B 1 141 ? -8.789 31.703 2.23 1 98.81 141 LEU B O 1
ATOM 2547 N N . LEU B 1 142 ? -6.684 32.438 2.648 1 98.75 142 LEU B N 1
ATOM 2548 C CA . LEU B 1 142 ? -6.074 31.125 2.471 1 98.75 142 LEU B CA 1
ATOM 2549 C C . LEU B 1 142 ? -5.852 30.438 3.816 1 98.75 142 LEU B C 1
ATOM 2551 O O . LEU B 1 142 ? -5.449 31.078 4.785 1 98.75 142 LEU B O 1
ATOM 2555 N N . ALA B 1 143 ? -6.148 29.109 3.803 1 98.56 143 ALA B N 1
ATOM 2556 C CA . ALA B 1 143 ? -5.922 28.281 4.984 1 98.56 143 ALA B CA 1
ATOM 2557 C C . ALA B 1 143 ? -5.438 26.891 4.59 1 98.56 143 ALA B C 1
ATOM 2559 O O . ALA B 1 143 ? -5.535 26.5 3.422 1 98.56 143 ALA B O 1
ATOM 2560 N N . THR B 1 144 ? -4.855 26.172 5.562 1 97.75 144 THR B N 1
ATOM 2561 C CA . THR B 1 144 ? -4.379 24.828 5.297 1 97.75 144 THR B CA 1
ATOM 2562 C C . THR B 1 144 ? -5.539 23.828 5.305 1 97.75 144 THR B C 1
ATOM 2564 O O . THR B 1 144 ? -6.645 24.172 5.734 1 97.75 144 THR B O 1
ATOM 2567 N N . THR B 1 145 ? -5.312 22.688 4.688 1 97.94 145 THR B N 1
ATOM 2568 C CA . THR B 1 145 ? -6.32 21.641 4.582 1 97.94 145 THR B CA 1
ATOM 2569 C C . THR B 1 145 ? -5.977 20.469 5.492 1 97.94 145 THR B C 1
ATOM 2571 O O . THR B 1 145 ? -4.902 20.438 6.094 1 97.94 145 THR B O 1
ATOM 2574 N N . ARG B 1 146 ? -6.895 19.531 5.562 1 95.56 146 ARG B N 1
ATOM 2575 C CA . ARG B 1 146 ? -6.625 18.281 6.25 1 95.56 146 ARG B CA 1
ATOM 2576 C C . ARG B 1 146 ? -5.531 17.484 5.539 1 95.56 146 ARG B C 1
ATOM 2578 O O . ARG B 1 146 ? -4.723 16.812 6.184 1 95.56 146 ARG B O 1
ATOM 2585 N N . ALA B 1 147 ? -5.543 17.578 4.242 1 96.06 147 ALA B N 1
ATOM 2586 C CA . ALA B 1 147 ? -4.508 16.906 3.451 1 96.06 147 ALA B CA 1
ATOM 2587 C C . ALA B 1 147 ? -3.119 17.406 3.844 1 96.06 147 ALA B C 1
ATOM 2589 O O . ALA B 1 147 ? -2.164 16.625 3.879 1 96.06 147 ALA B O 1
ATOM 2590 N N . PHE B 1 148 ? -3.051 18.672 4.117 1 97.06 148 PHE B N 1
ATOM 2591 C CA . PHE B 1 148 ? -1.79 19.234 4.586 1 97.06 148 PHE B CA 1
ATOM 2592 C C . PHE B 1 148 ? -1.351 18.578 5.887 1 97.06 148 PHE B C 1
ATOM 2594 O O . PHE B 1 148 ? -0.213 18.109 6 1 97.06 148 PHE B O 1
ATOM 2601 N N . LEU B 1 149 ? -2.262 18.5 6.824 1 95.25 149 LEU B N 1
ATOM 2602 C CA . LEU B 1 149 ? -1.934 17.906 8.109 1 95.25 149 LEU B CA 1
ATOM 2603 C C . LEU B 1 149 ? -1.508 16.438 7.934 1 95.25 149 LEU B C 1
ATOM 2605 O O . LEU B 1 149 ? -0.507 16.016 8.508 1 95.25 149 LEU B O 1
ATOM 2609 N N . ASP B 1 150 ? -2.248 15.695 7.113 1 94.69 150 ASP B N 1
ATOM 2610 C CA . ASP B 1 150 ? -1.941 14.289 6.855 1 94.69 150 ASP B CA 1
ATOM 2611 C C . ASP B 1 150 ? -0.549 14.133 6.25 1 94.69 150 ASP B C 1
ATOM 2613 O O . ASP B 1 150 ? 0.235 13.289 6.688 1 94.69 150 ASP B O 1
ATOM 2617 N N . ASP B 1 151 ? -0.297 14.977 5.277 1 92.25 151 ASP B N 1
ATOM 2618 C CA . ASP B 1 151 ? 0.979 14.867 4.578 1 92.25 151 ASP B CA 1
ATOM 2619 C C . ASP B 1 151 ? 2.143 15.234 5.5 1 92.25 151 ASP B C 1
ATOM 2621 O O . ASP B 1 151 ? 3.238 14.68 5.371 1 92.25 151 ASP B O 1
ATOM 2625 N N . PHE B 1 152 ? 1.867 16.078 6.449 1 92.06 152 PHE B N 1
ATOM 2626 C CA . PHE B 1 152 ? 2.918 16.484 7.371 1 92.06 152 PHE B CA 1
ATOM 2627 C C . PHE B 1 152 ? 2.947 15.586 8.602 1 92.06 152 PHE B C 1
ATOM 2629 O O . PHE B 1 152 ? 3.807 15.734 9.469 1 92.06 152 PHE B O 1
ATOM 2636 N N . GLY B 1 153 ? 2.014 14.711 8.656 1 91.62 153 GLY B N 1
ATOM 2637 C CA . GLY B 1 153 ? 2.045 13.672 9.664 1 91.62 153 GLY B CA 1
ATOM 2638 C C . GLY B 1 153 ? 1.624 14.156 11.039 1 91.62 153 GLY B C 1
ATOM 2639 O O . GLY B 1 153 ? 2.15 13.703 12.055 1 91.62 153 GLY B O 1
ATOM 2640 N N . VAL B 1 154 ? 0.721 15.227 11.078 1 91.62 154 VAL B N 1
ATOM 2641 C CA . VAL B 1 154 ? 0.274 15.766 12.352 1 91.62 154 VAL B CA 1
ATOM 2642 C C . VAL B 1 154 ? -1.25 15.734 12.43 1 91.62 154 VAL B C 1
ATOM 2644 O O . VAL B 1 154 ? -1.927 15.703 11.398 1 91.62 154 VAL B O 1
ATOM 2647 N N . GLN B 1 155 ? -1.741 15.742 13.633 1 92.94 155 GLN B N 1
ATOM 2648 C CA . GLN B 1 155 ? -3.186 15.742 13.836 1 92.94 155 GLN B CA 1
ATOM 2649 C C . GLN B 1 155 ? -3.752 17.156 13.773 1 92.94 155 GLN B C 1
ATOM 2651 O O . GLN B 1 155 ? -4.863 17.359 13.281 1 92.94 155 GLN B O 1
ATOM 2656 N N . THR B 1 156 ? -2.934 18.047 14.336 1 93.38 156 THR B N 1
ATOM 2657 C CA . THR B 1 156 ? -3.342 19.453 14.375 1 93.38 156 THR B CA 1
ATOM 2658 C C . THR B 1 156 ? -2.154 20.359 14.102 1 93.38 156 THR B C 1
ATOM 2660 O O . THR B 1 156 ? -1.001 19.938 14.172 1 93.38 156 THR B O 1
ATOM 2663 N N . LEU B 1 157 ? -2.455 21.625 13.82 1 92.31 157 LEU B N 1
ATOM 2664 C CA . LEU B 1 157 ? -1.427 22.609 13.523 1 92.31 157 LEU B CA 1
ATOM 2665 C C . LEU B 1 157 ? -0.532 22.844 14.742 1 92.31 157 LEU B C 1
ATOM 2667 O O . LEU B 1 157 ? 0.648 23.172 14.594 1 92.31 157 LEU B O 1
ATOM 2671 N N . ALA B 1 158 ? -1.036 22.578 15.906 1 91.56 158 ALA B N 1
ATOM 2672 C CA . ALA B 1 158 ? -0.314 22.844 17.141 1 91.56 158 ALA B CA 1
ATOM 2673 C C . ALA B 1 158 ? 0.884 21.906 17.297 1 91.56 158 ALA B C 1
ATOM 2675 O O . ALA B 1 158 ? 1.8 22.172 18.078 1 91.56 158 ALA B O 1
ATOM 2676 N N . GLU B 1 159 ? 0.868 20.844 16.531 1 90.81 159 GLU B N 1
ATOM 2677 C CA . GLU B 1 159 ? 1.928 19.844 16.641 1 90.81 159 GLU B CA 1
ATOM 2678 C C . GLU B 1 159 ? 3.117 20.203 15.758 1 90.81 159 GLU B C 1
ATOM 2680 O O . GLU B 1 159 ? 4.18 19.594 15.852 1 90.81 159 GLU B O 1
ATOM 2685 N N . LEU B 1 160 ? 2.896 21.188 14.922 1 90.19 160 LEU B N 1
ATOM 2686 C CA . LEU B 1 160 ? 3.99 21.625 14.062 1 90.19 160 LEU B CA 1
ATOM 2687 C C . LEU B 1 160 ? 4.996 22.453 14.844 1 90.19 160 LEU B C 1
ATOM 2689 O O . LEU B 1 160 ? 4.621 23.203 15.75 1 90.19 160 LEU B O 1
ATOM 2693 N N . PRO B 1 161 ? 6.246 22.266 14.438 1 82.5 161 PRO B N 1
ATOM 2694 C CA . PRO B 1 161 ? 7.242 23.094 15.117 1 82.5 161 PRO B CA 1
ATOM 2695 C C . PRO B 1 161 ? 7.023 24.594 14.883 1 82.5 161 PRO B C 1
ATOM 2697 O O . PRO B 1 161 ? 6.426 24.984 13.867 1 82.5 161 PRO B O 1
ATOM 2700 N N . PRO B 1 162 ? 7.555 25.328 15.906 1 76.94 162 PRO B N 1
ATOM 2701 C CA . PRO B 1 162 ? 7.43 26.781 15.695 1 76.94 162 PRO B CA 1
ATOM 2702 C C . PRO B 1 162 ? 8.188 27.266 14.469 1 76.94 162 PRO B C 1
ATOM 2704 O O . PRO B 1 162 ? 9.125 26.609 14.016 1 76.94 162 PRO B O 1
ATOM 2707 N N . LEU B 1 163 ? 7.68 28.359 13.898 1 70.25 163 LEU B N 1
ATOM 2708 C CA . LEU B 1 163 ? 8.234 28.938 12.68 1 70.25 163 LEU B CA 1
ATOM 2709 C C . LEU B 1 163 ? 9.75 29.094 12.789 1 70.25 163 LEU B C 1
ATOM 2711 O O . LEU B 1 163 ? 10.469 28.859 11.812 1 70.25 163 LEU B O 1
ATOM 2715 N N . SER B 1 164 ? 10.188 29.469 13.898 1 67.25 164 SER B N 1
ATOM 2716 C CA . SER B 1 164 ? 11.617 29.656 14.125 1 67.25 164 SER B CA 1
ATOM 2717 C C . SER B 1 164 ? 12.398 28.375 13.859 1 67.25 164 SER B C 1
ATOM 2719 O O . SER B 1 164 ? 13.523 28.422 13.359 1 67.25 164 SER B O 1
ATOM 2721 N N . ALA B 1 165 ? 11.758 27.297 14.109 1 63.56 165 ALA B N 1
ATOM 2722 C CA . ALA B 1 165 ? 12.398 26 13.93 1 63.56 165 ALA B CA 1
ATOM 2723 C C . ALA B 1 165 ? 12.359 25.562 12.469 1 63.56 165 ALA B C 1
ATOM 2725 O O . ALA B 1 165 ? 13.242 24.844 12.008 1 63.56 165 ALA B O 1
ATOM 2726 N N . ILE B 1 166 ? 11.383 25.938 11.797 1 62.44 166 ILE B N 1
ATOM 2727 C CA . ILE B 1 166 ? 11.195 25.578 10.391 1 62.44 166 ILE B CA 1
ATOM 2728 C C . ILE B 1 166 ? 12.188 26.359 9.531 1 62.44 166 ILE B C 1
ATOM 2730 O O . ILE B 1 166 ? 12.695 25.828 8.539 1 62.44 166 ILE B O 1
ATOM 2734 N N . GLU B 1 167 ? 12.352 27.625 9.914 1 61.88 167 GLU B N 1
ATOM 2735 C CA . GLU B 1 167 ? 13.305 28.453 9.195 1 61.88 167 GLU B CA 1
ATOM 2736 C C . GLU B 1 167 ? 14.664 27.766 9.07 1 61.88 167 GLU B C 1
ATOM 2738 O O . GLU B 1 167 ? 15.328 27.875 8.039 1 61.88 167 GLU B O 1
ATOM 2743 N N . GLN B 1 168 ? 14.938 27.016 10.047 1 56.31 168 GLN B N 1
ATOM 2744 C CA . GLN B 1 168 ? 16.219 26.297 10.031 1 56.31 168 GLN B CA 1
ATOM 2745 C C . GLN B 1 168 ? 16.203 25.188 8.992 1 56.31 168 GLN B C 1
ATOM 2747 O O . GLN B 1 168 ? 17.234 24.906 8.367 1 56.31 168 GLN B O 1
ATOM 2752 N N . PHE B 1 169 ? 15.094 24.625 8.867 1 57.88 169 PHE B N 1
ATOM 2753 C CA . PHE B 1 169 ? 14.961 23.547 7.898 1 57.88 169 PHE B CA 1
ATOM 2754 C C . PHE B 1 169 ? 15 24.094 6.473 1 57.88 169 PHE B C 1
ATOM 2756 O O . PHE B 1 169 ? 15.547 23.453 5.574 1 57.88 169 PHE B O 1
ATOM 2763 N N . ILE B 1 170 ? 14.453 25.234 6.273 1 59 170 ILE B N 1
ATOM 2764 C CA . ILE B 1 170 ? 14.375 25.859 4.961 1 59 170 ILE B CA 1
ATOM 2765 C C . ILE B 1 170 ? 15.766 26.359 4.547 1 59 170 ILE B C 1
ATOM 2767 O O . ILE B 1 170 ? 16.172 26.172 3.398 1 59 170 ILE B O 1
ATOM 2771 N N . VAL B 1 171 ? 16.438 26.984 5.48 1 54.72 171 VAL B N 1
ATOM 2772 C CA . VAL B 1 171 ? 17.766 27.531 5.203 1 54.72 171 VAL B CA 1
ATOM 2773 C C . VAL B 1 171 ? 18.75 26.391 4.941 1 54.72 171 VAL B C 1
ATOM 2775 O O . VAL B 1 171 ? 19.656 26.516 4.109 1 54.72 171 VAL B O 1
ATOM 2778 N N . ALA B 1 172 ? 18.594 25.438 5.656 1 51.22 172 ALA B N 1
ATOM 2779 C CA . ALA B 1 172 ? 19.547 24.344 5.5 1 51.22 172 ALA B CA 1
ATOM 2780 C C . ALA B 1 172 ? 19.391 23.672 4.137 1 51.22 172 ALA B C 1
ATOM 2782 O O . ALA B 1 172 ? 20.359 23.156 3.584 1 51.22 172 ALA B O 1
ATOM 2783 N N . GLY B 1 173 ? 18.266 23.641 3.516 1 50.47 173 GLY B N 1
ATOM 2784 C CA . GLY B 1 173 ? 18.078 23.125 2.17 1 50.47 173 GLY B CA 1
ATOM 2785 C C . GLY B 1 173 ? 18.797 23.938 1.11 1 50.47 173 GLY B C 1
ATOM 2786 O O . GLY B 1 173 ? 19.188 23.422 0.069 1 50.47 173 GLY B O 1
ATOM 2787 N N . ASP B 1 174 ? 18.953 25.234 1.299 1 51 174 ASP B N 1
ATOM 2788 C CA . ASP B 1 174 ? 19.672 26.141 0.413 1 51 174 ASP B CA 1
ATOM 2789 C C . ASP B 1 174 ? 21.172 25.812 0.392 1 51 174 ASP B C 1
ATOM 2791 O O . ASP B 1 174 ? 21.828 25.984 -0.636 1 51 174 ASP B O 1
ATOM 2795 N N . ASP B 1 175 ? 21.672 25.5 1.459 1 47.25 175 ASP B N 1
ATOM 2796 C CA . ASP B 1 175 ? 23.125 25.281 1.452 1 47.25 175 ASP B CA 1
ATOM 2797 C C . ASP B 1 175 ? 23.5 24.109 0.54 1 47.25 175 ASP B C 1
ATOM 2799 O O . ASP B 1 175 ? 24.578 24.094 -0.033 1 47.25 175 ASP B O 1
ATOM 2803 N N . ASN B 1 176 ? 22.719 23.281 0.372 1 42.56 176 ASN B N 1
ATOM 2804 C CA . ASN B 1 176 ? 23.125 22.203 -0.516 1 42.56 176 ASN B CA 1
ATOM 2805 C C . ASN B 1 176 ? 22.969 22.594 -1.983 1 42.56 176 ASN B C 1
ATOM 2807 O O . ASN B 1 176 ? 23.359 21.828 -2.873 1 42.56 176 ASN B O 1
ATOM 2811 N N . GLU B 1 177 ? 22.219 23.594 -2.387 1 41.53 177 GLU B N 1
ATOM 2812 C CA . GLU B 1 177 ? 22.156 24.062 -3.77 1 41.53 177 GLU B CA 1
ATOM 2813 C C . GLU B 1 177 ? 23.391 24.859 -4.137 1 41.53 177 GLU B C 1
ATOM 2815 O O . GLU B 1 177 ? 23.719 25.016 -5.316 1 41.53 177 GLU B O 1
ATOM 2820 N N . GLN B 1 178 ? 24.016 25.672 -3.316 1 38.31 178 GLN B N 1
ATOM 2821 C CA . GLN B 1 178 ? 25.172 26.438 -3.752 1 38.31 178 GLN B CA 1
ATOM 2822 C C . GLN B 1 178 ? 26.391 25.531 -3.939 1 38.31 178 GLN B C 1
ATOM 2824 O O . GLN B 1 178 ? 27.422 25.969 -4.445 1 38.31 178 GLN B O 1
ATOM 2829 N N . LYS B 1 179 ? 26.531 24.516 -3.531 1 35.81 179 LYS B N 1
ATOM 2830 C CA . LYS B 1 179 ? 27.781 23.797 -3.754 1 35.81 179 LYS B CA 1
ATOM 2831 C C . LYS B 1 179 ? 27.766 23.062 -5.094 1 35.81 179 LYS B C 1
ATOM 2833 O O . LYS B 1 179 ? 28.719 22.391 -5.453 1 35.81 179 LYS B O 1
ATOM 2838 N N . LYS B 1 180 ? 26.766 23.281 -5.844 1 29.62 180 LYS B N 1
ATOM 2839 C CA . LYS B 1 180 ? 27.031 22.844 -7.211 1 29.62 180 LYS B CA 1
ATOM 2840 C C . LYS B 1 180 ? 27.359 24.031 -8.109 1 29.62 180 LYS B C 1
ATOM 2842 O O . LYS B 1 180 ? 26.625 25.031 -8.125 1 29.62 180 LYS B O 1
#

Secondary structure (DSSP, 8-state):
---HHHHHHHHHHT-SS-B-HHHHHHHHT--HHHHHHHHHHHHHHTTTSSEEEEEETTEEEEEE-GGGHHHHHHHTT-PPP---HHHHHHHHHHHHH-SB-HHHHHHHHTSPPPHHHHHHHHHTT-EEEEEE-SSTT-PEEEEE-HHHHHHHT-SSGGGSPPHHHHHHHHHHHHHTTTT-/---HHHHHHHHHHT-SS-B-HHHHHHHHT--HHHHHHHHHHHHHHTTTSSEEEEEETTEEEEEE-GGGHHHHHHHTT-PPP---HHHHHHHHHHHHH-SB-HHHHHHHHTSPPPHHHHHHHHHTT-EEEEEE-SSTT-PEEEEE-HHHHHHHT-SSGGGSPPHHHHHHHHHHHHHHHHT-

pLDDT: mean 91.25, std 13.99, range [29.3, 98.81]

Foldseek 3Di:
DPDLLVVVVVVQVVDPDADALVNSCVVVVHDSVVSVVSLVVNQVVCVPPQWGWAQFQRHIHIDGDPVCVVVVCVVVVHDDDDDALLLVLLLLCQLVPFQDFQVRSCVVVVHRRDPVSVVVCVVQQQKDFPFFDPDPPRTTGIHGDSSNRVVVRHNDSVPDDDPVVVVVVSVVVVVVVVVD/DPDLLVVVVVVQVVDPDADALVNSCVVVVHDSVSSVVSLVVNQVVCVPPQWGWAQFQRHIHIDGDPVCVVVVCVVVVHDDDDDALLLLLLLLCQLVPFQDFQVRSCVVVVHRRDPVSVVVCVVQQQKDFPFFDPDPPRTTGIHGDSSNRVVVRHNDSVPDDDPVVVVVVSVVVVVVVVVD

Radius of gyration: 26.67 Å; Cα contacts (8 Å, |Δi|>4): 497; chains: 2; bounding box: 56×81×62 Å

Nearest PDB structures (foldseek):
  3w6j-assembly1_C  TM=8.750E-01  e=9.505E-17  Geobacillus stearothermophilus
  4i98-assembly1_C  TM=8.633E-01  e=2.366E-15  Streptococcus pneumoniae P1031
  3w6j-assembly2_E  TM=4.914E-01  e=5.551E-16  Geobacillus stearothermophilus
  4i98-assembly1_B  TM=4.804E-01  e=1.958E-15  Streptococcus pneumoniae P1031
  1t6s-assembly1_A  TM=4.464E-01  e=3.424E-11  Chlorobaculum tepidum TLS

InterPro domains:
  IPR005234 Chromosome segregation/condensation protein ScpB [PF04079] (7-163)
  IPR005234 Chromosome segregation/condensation protein ScpB [PIRSF019345] (4-175)
  IPR005234 Chromosome segregation/condensation protein ScpB [PTHR34298] (3-168)
  IPR005234 Chromosome segregation/condensation protein ScpB [TIGR00281] (4-164)
  IPR036388 Winged helix-like DNA-binding domain superfamily [G3DSA:1.10.10.10] (1-76)
  IPR036388 Winged helix-like DNA-binding domain superfamily [G3DSA:1.10.10.10] (77-170)
  IPR036390 Winged helix DNA-binding domain superfamily [SSF46785] (3-70)
  IPR036390 Winged helix DNA-binding domain superfamily [SSF46785] (78-154)